Protein 4CS4 (pdb70)

Radius of gyration: 20.96 Å; Cα contacts (8 Å, |Δi|>4): 450; chains: 1; bounding box: 46×42×60 Å

Structure (mmCIF, N/CA/C/O backbone):
data_4CS4
#
_entry.id   4CS4
#
_cell.length_a   102.075
_cell.length_b   44.533
_cell.length_c   64.359
_cell.angle_alpha   90.00
_cell.angle_beta   99.66
_cell.angle_gamma   90.00
#
_symmetry.space_group_name_H-M   'C 1 2 1'
#
loop_
_entity.id
_entity.type
_entity.pdbx_description
1 polymer 'PYRROLYSYL-TRNA SYNTHETASE'
2 non-polymer 'PHOSPHOAMINOPHOSPHONIC ACID-ADENYLATE ESTER'
3 non-polymer 1,2-ETHANEDIOL
4 non-polymer 'MAGNESIUM ION'
5 non-polymer '2-{[dihydroxy(4-aminoethylphenyl)-{4}-sulfanyl]amino}-3-hydroxypropanoic acid'
6 non-polymer 'PHOSPHATE ION'
7 water water
#
loop_
_atom_site.group_PDB
_atom_site.id
_atom_site.type_symbol
_atom_site.label_atom_id
_atom_site.label_alt_id
_atom_site.label_comp_id
_atom_site.label_asym_id
_atom_site.label_entity_id
_atom_site.label_seq_id
_atom_site.pdbx_PDB_ins_code
_atom_site.Cartn_x
_atom_site.Cartn_y
_atom_site.Cartn_z
_atom_site.occupancy
_atom_site.B_iso_or_equiv
_atom_site.auth_seq_id
_atom_site.auth_comp_id
_atom_site.auth_asym_id
_atom_site.auth_atom_id
_atom_site.pdbx_PDB_model_num
ATOM 1 N N . ALA A 1 3 ? -41.455 13.417 56.536 1.00 36.05 189 ALA A N 1
ATOM 2 C CA . ALA A 1 3 ? -41.170 14.485 55.585 1.00 32.56 189 ALA A CA 1
ATOM 3 C C . ALA A 1 3 ? -39.720 14.911 55.736 1.00 30.56 189 ALA A C 1
ATOM 4 O O . ALA A 1 3 ? -39.253 15.208 56.831 1.00 32.66 189 ALA A O 1
ATOM 10 N N . LEU A 1 4 ? -39.019 14.929 54.612 1.00 28.44 190 LEU A N 1
ATOM 11 C CA . LEU A 1 4 ? -37.613 15.269 54.573 1.00 28.10 190 LEU A CA 1
ATOM 12 C C . LEU A 1 4 ? -37.389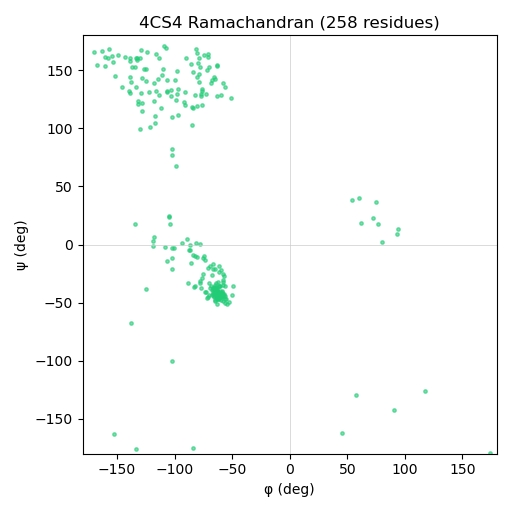 16.599 53.875 1.00 25.71 190 LEU A C 1
ATOM 13 O O . LEU A 1 4 ? -38.062 16.936 52.897 1.00 27.23 190 LEU A O 1
ATOM 29 N N . THR A 1 5 ? -36.388 17.327 54.351 1.00 24.84 191 THR A N 1
ATOM 30 C CA . THR A 1 5 ? -35.927 18.509 53.643 1.00 23.98 191 THR A CA 1
ATOM 31 C C . THR A 1 5 ? -35.203 18.068 52.378 1.00 23.89 191 THR A C 1
ATOM 32 O O . THR A 1 5 ? -34.824 16.905 52.233 1.00 24.25 191 THR A O 1
ATOM 43 N N . LYS A 1 6 ? -35.015 19.000 51.458 1.00 23.57 192 LYS A N 1
ATOM 44 C CA . LYS A 1 6 ? -34.276 18.687 50.248 1.00 22.71 192 LYS A CA 1
ATOM 45 C C . LYS A 1 6 ? -32.871 18.204 50.595 1.00 24.23 192 LYS A C 1
ATOM 46 O O . LYS A 1 6 ? -32.380 17.251 49.987 1.00 23.98 192 LYS A O 1
ATOM 65 N N . SER A 1 7 ? -32.235 18.832 51.581 1.00 24.63 193 SER A N 1
ATOM 66 C CA . SER A 1 7 ? -30.875 18.429 51.968 1.00 25.69 193 SER A CA 1
ATOM 67 C C . SER A 1 7 ? -30.827 16.974 52.477 1.00 26.29 193 SER A C 1
ATOM 68 O O . SER A 1 7 ? -29.903 16.215 52.158 1.00 26.12 193 SER A O 1
ATOM 76 N N . GLN A 1 8 ? -31.832 16.595 53.263 1.00 24.67 194 GLN A N 1
ATOM 77 C CA . GLN A 1 8 ? -31.953 15.228 53.761 1.00 24.73 194 GLN A CA 1
ATOM 78 C C . GLN A 1 8 ? -32.204 14.262 52.603 1.00 22.70 194 GLN A C 1
ATOM 79 O O . GLN A 1 8 ? -31.613 13.200 52.533 1.00 24.62 194 GLN A O 1
ATOM 93 N N . THR A 1 9 ? -33.102 14.631 51.698 1.00 23.85 195 THR A N 1
ATOM 94 C CA . THR A 1 9 ? -33.384 13.802 50.545 1.00 23.27 195 THR A CA 1
ATOM 95 C C . THR A 1 9 ? -32.129 13.599 49.694 1.00 23.56 195 THR A C 1
ATOM 96 O O . THR A 1 9 ? -31.828 12.479 49.262 1.00 25.10 195 THR A O 1
ATOM 107 N N . ASP A 1 10 ? -31.404 14.686 49.469 1.00 23.93 196 ASP A N 1
ATOM 108 C CA . ASP A 1 10 ? -30.133 14.633 48.729 1.00 24.26 196 ASP A CA 1
ATOM 109 C C . ASP A 1 10 ? -29.160 13.673 49.403 1.00 22.02 196 ASP A C 1
ATOM 110 O O . ASP A 1 10 ? -28.470 12.895 48.735 1.00 23.14 196 ASP A O 1
ATOM 119 N N . ARG A 1 11 ? -29.082 13.722 50.727 1.00 22.46 197 ARG A N 1
ATOM 120 C CA . ARG A 1 11 ? -28.133 12.882 51.434 1.00 22.83 197 ARG A CA 1
ATOM 121 C C . ARG A 1 11 ? -28.471 11.405 51.274 1.00 22.03 197 ARG A C 1
ATOM 122 O O . ARG A 1 11 ? -27.606 10.564 51.063 1.00 23.76 197 ARG A O 1
ATOM 143 N N . LEU A 1 12 ? -29.746 11.074 51.361 1.00 22.61 198 LEU A N 1
ATOM 144 C CA . LEU A 1 12 ? -30.122 9.688 51.182 1.00 23.46 198 LEU A CA 1
ATOM 145 C C . LEU A 1 12 ? -29.907 9.267 49.731 1.00 24.78 198 LEU A C 1
ATOM 146 O O . LEU A 1 12 ? -29.493 8.131 49.462 1.00 24.01 198 LEU A O 1
ATOM 162 N N . GLU A 1 13 ? -30.190 10.170 48.798 1.00 23.74 199 GLU A N 1
ATOM 163 C CA . GLU A 1 13 ? -30.022 9.843 47.378 1.00 25.85 199 GLU A CA 1
ATOM 164 C C . GLU A 1 13 ? -28.603 9.454 47.075 1.00 25.45 199 GLU A C 1
ATOM 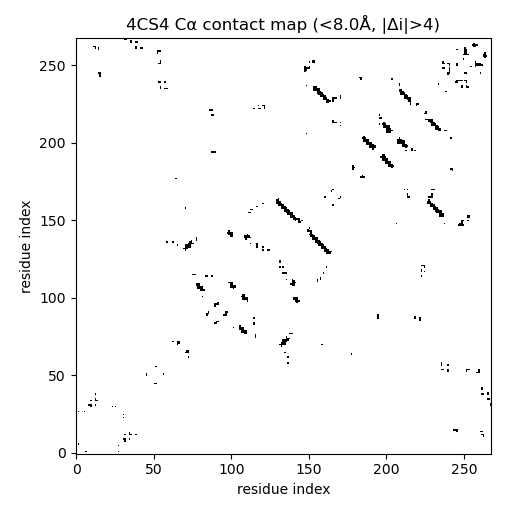165 O O . GLU A 1 13 ? -28.371 8.473 46.366 1.00 26.03 199 GLU A O 1
ATOM 177 N N . VAL A 1 14 ? -27.653 10.209 47.577 1.00 23.42 200 VAL A N 1
ATOM 178 C CA . VAL A 1 14 ? -26.269 9.909 47.287 1.00 23.66 200 VAL A CA 1
ATOM 179 C C . VAL A 1 14 ? -25.800 8.587 47.920 1.00 22.72 200 VAL A C 1
ATOM 180 O O . VAL A 1 14 ? -24.906 7.991 47.416 1.00 23.69 200 VAL A O 1
ATOM 193 N N . LEU A 1 15 ? -26.418 8.156 49.005 1.00 22.69 201 LEU A N 1
ATOM 194 C CA . LEU A 1 15 ? -26.085 6.909 49.668 1.00 22.39 201 LEU A CA 1
ATOM 195 C C . LEU A 1 15 ? -26.803 5.720 49.073 1.00 24.48 201 LEU A C 1
ATOM 196 O O . LEU A 1 15 ? -26.426 4.584 49.330 1.00 28.43 201 LEU A O 1
ATOM 212 N N . LEU A 1 16 ? -27.843 5.969 48.290 1.00 26.35 202 LEU A N 1
ATOM 213 C CA . LEU A 1 16 ? -28.579 4.882 47.694 1.00 27.54 202 LEU A CA 1
ATOM 214 C C . LEU A 1 16 ? -27.764 4.405 46.521 1.00 32.04 202 LEU A C 1
ATOM 215 O O . LEU A 1 16 ? -26.969 5.167 45.955 1.00 34.02 202 LEU A O 1
ATOM 231 N N . ASN A 1 17 ? -27.922 3.145 46.187 1.00 31.82 203 ASN A N 1
ATOM 232 C CA . ASN A 1 17 ? -27.274 2.530 45.034 1.00 35.63 203 ASN A CA 1
ATOM 233 C C . ASN A 1 17 ? -28.262 1.741 44.227 1.00 34.03 203 ASN A C 1
ATOM 234 O O . ASN A 1 17 ? -29.269 1.380 44.725 1.00 33.32 203 ASN A O 1
ATOM 245 N N . PRO A 1 18 ? -27.965 1.477 42.956 1.00 35.85 204 PRO A N 1
ATOM 246 C CA . PRO A 1 18 ? -28.936 0.762 42.122 1.00 38.92 204 PRO A CA 1
ATOM 247 C C . PRO A 1 18 ? -29.297 -0.597 42.722 1.00 47.00 204 PRO A C 1
ATOM 248 O O . PRO A 1 18 ? -30.394 -1.101 42.475 1.00 49.82 204 PRO A O 1
ATOM 259 N N . LYS A 1 19 ? -28.400 -1.160 43.527 1.00 50.11 205 LYS A N 1
ATOM 260 C CA . LYS A 1 19 ? -28.658 -2.447 44.163 1.00 53.36 205 LYS A CA 1
ATOM 261 C C . LYS A 1 19 ? -29.666 -2.318 45.303 1.00 53.66 205 LYS A C 1
ATOM 262 O O . LYS A 1 19 ? -30.177 -3.322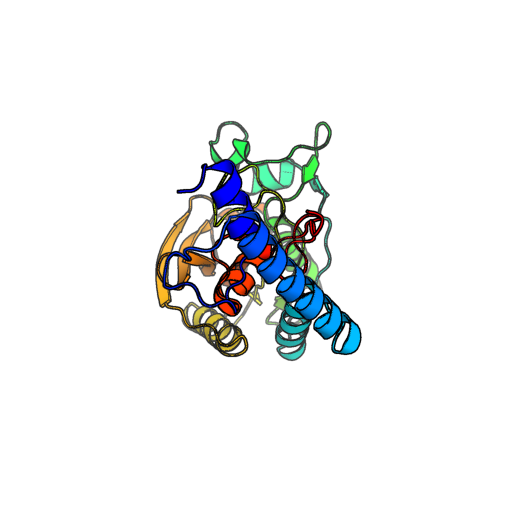 45.791 1.00 55.88 205 LYS A O 1
ATOM 281 N N . ASP A 1 20 ? -29.951 -1.091 45.733 1.00 51.56 206 ASP A N 1
ATOM 282 C CA . ASP A 1 20 ? -30.927 -0.892 46.800 1.00 49.88 206 ASP A CA 1
ATOM 283 C C . ASP A 1 20 ? -32.351 -0.965 46.306 1.00 55.75 206 ASP A C 1
ATOM 284 O O . ASP A 1 20 ? -32.658 -0.687 45.146 1.00 55.88 206 ASP A O 1
ATOM 293 N N . GLU A 1 21 ? -33.218 -1.290 47.249 1.00 61.74 207 GL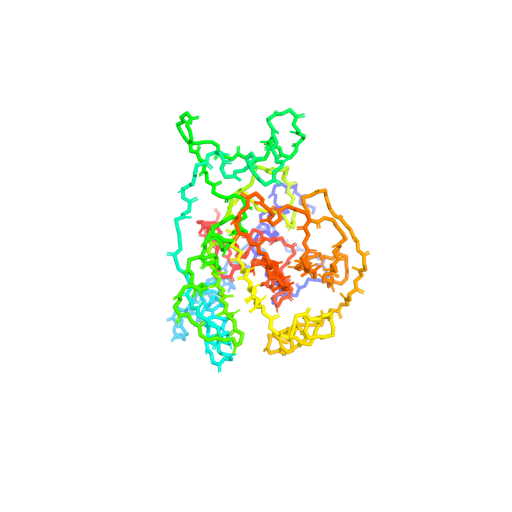U A N 1
ATOM 294 C CA . GLU A 1 21 ? -34.636 -1.375 47.015 1.00 68.35 207 GLU A CA 1
ATOM 295 C C . GLU A 1 21 ? -35.183 0.038 47.162 1.00 70.44 207 GLU A C 1
ATOM 296 O O . GLU A 1 21 ? -35.060 0.650 48.224 1.00 71.31 207 GLU A O 1
ATOM 308 N N . ILE A 1 22 ? -35.747 0.570 46.083 1.00 70.68 208 ILE A N 1
ATOM 309 C CA . ILE A 1 22 ? -36.368 1.891 46.115 1.00 70.63 208 ILE A CA 1
ATOM 310 C C . ILE A 1 22 ? -37.827 1.747 45.704 1.00 70.87 208 ILE A C 1
ATOM 311 O O . ILE A 1 22 ? -38.150 1.632 44.522 1.00 70.01 208 ILE A O 1
ATOM 327 N N . SER A 1 23 ? -38.702 1.752 46.702 1.00 71.45 209 SER A N 1
ATOM 328 C CA . SER A 1 23 ? -40.109 1.454 46.494 1.00 72.16 209 SER A CA 1
ATOM 329 C C . SER A 1 23 ? -40.993 2.408 47.290 1.00 71.17 209 SER A C 1
ATOM 330 O O . SER A 1 23 ? -41.687 3.235 46.707 1.00 71.71 209 SER A O 1
ATOM 338 N N . LEU A 1 24 ? -40.943 2.289 48.617 1.00 69.10 210 LEU A N 1
ATOM 339 C CA . LEU A 1 24 ? -41.792 3.065 49.528 1.00 65.46 210 LEU A CA 1
ATOM 340 C C . LEU A 1 24 ? -41.043 4.154 50.297 1.00 63.64 210 LEU A C 1
ATOM 341 O O . LEU A 1 24 ? -39.818 4.155 50.358 1.00 62.43 210 LEU A O 1
ATOM 357 N N . ASN A 1 25 ? -41.787 5.021 50.966 1.00 63.38 211 ASN A N 1
ATOM 358 C CA . ASN A 1 25 ? -41.209 5.970 51.895 1.00 64.43 211 ASN A CA 1
ATOM 359 C C . ASN A 1 25 ? -41.220 5.305 53.226 1.00 64.39 211 ASN A C 1
ATOM 360 O O . ASN A 1 25 ? -42.198 4.763 53.630 1.00 64.00 211 ASN A O 1
ATOM 371 N N . SER A 1 26 ? -40.109 5.331 53.907 1.00 63.86 212 SER A N 1
ATOM 372 C CA . SER A 1 26 ? -40.042 4.726 55.228 1.00 64.23 212 SER A CA 1
ATOM 373 C C . SER A 1 26 ? -40.537 5.697 56.286 1.00 63.56 212 SER A C 1
ATOM 374 O O . SER A 1 26 ? -40.389 6.914 56.150 1.00 63.31 212 SER A O 1
ATOM 382 N N . GLY A 1 27 ? -41.126 5.141 57.339 1.00 62.27 213 GLY A N 1
ATOM 383 C CA . GLY A 1 27 ? -41.574 5.919 58.476 1.00 60.06 213 GLY A CA 1
ATOM 384 C C . GLY A 1 27 ? -40.453 6.113 59.475 1.00 57.82 213 GLY A C 1
ATOM 385 O O . GLY A 1 27 ? -40.640 6.763 60.504 1.00 58.44 213 GLY A O 1
ATOM 389 N N . LYS A 1 28 ? -39.281 5.554 59.183 1.00 54.20 214 LYS A N 1
ATOM 390 C CA . LYS A 1 28 ? -38.153 5.715 60.084 1.00 52.04 214 LYS A CA 1
ATOM 391 C C . LYS A 1 28 ? -37.634 7.138 60.008 1.00 47.54 214 LYS A C 1
ATOM 392 O O . LYS A 1 28 ? -37.735 7.781 58.961 1.00 47.19 214 LYS A O 1
ATOM 411 N N . PRO A 1 29 ? -37.069 7.636 61.116 1.00 45.84 215 PRO A N 1
ATOM 412 C CA . PRO A 1 29 ? -36.440 8.957 61.108 1.00 44.24 215 PRO A CA 1
ATOM 413 C C . PRO A 1 29 ? -35.250 8.981 60.163 1.00 40.61 215 PRO A C 1
ATOM 414 O O . PRO A 1 29 ? -34.644 7.943 59.874 1.00 41.38 215 PRO A O 1
ATOM 425 N N . PHE A 1 30 ? -34.942 10.171 59.680 1.00 37.04 216 PHE A N 1
ATOM 426 C CA . PHE A 1 30 ? -33.852 10.358 58.746 1.00 33.46 216 PHE A CA 1
ATOM 427 C C . PHE A 1 30 ? -32.568 9.690 59.239 1.00 31.28 216 PHE A C 1
ATOM 428 O O . PHE A 1 30 ? -31.865 9.020 58.471 1.00 28.87 216 PHE A O 1
ATOM 445 N N . ARG A 1 31 ? -32.269 9.847 60.525 1.00 34.30 217 ARG A N 1
ATOM 446 C CA . ARG A 1 31 ? -31.005 9.324 61.043 1.00 36.94 217 ARG A CA 1
ATOM 447 C C . ARG A 1 31 ? -30.898 7.823 60.897 1.00 34.44 217 ARG A C 1
ATOM 448 O O . ARG A 1 31 ? -29.818 7.290 60.676 1.00 34.11 217 ARG A O 1
ATOM 469 N N . GLU A 1 32 ? -32.018 7.141 61.063 1.00 35.10 218 GLU A N 1
ATOM 470 C CA . GLU A 1 32 ? -32.047 5.697 61.002 1.00 35.19 218 GLU A CA 1
ATOM 471 C C . GLU A 1 32 ? -31.873 5.221 59.563 1.00 31.91 218 GLU A C 1
ATOM 472 O O . GLU A 1 32 ? -31.176 4.236 59.293 1.00 32.57 218 GLU A O 1
ATOM 484 N N . LEU A 1 33 ? -32.522 5.921 58.643 1.00 30.04 219 LEU A N 1
ATOM 485 C CA . LEU A 1 33 ? -32.357 5.651 57.220 1.00 27.37 219 LEU A CA 1
ATOM 486 C C . LEU A 1 33 ? -30.924 5.867 56.809 1.00 26.27 219 LEU A C 1
ATOM 487 O O . LEU A 1 33 ? -30.345 5.043 56.087 1.00 25.88 219 LEU A O 1
ATOM 503 N N . GLU A 1 34 ? -30.361 6.990 57.231 1.00 25.24 220 GLU A N 1
ATOM 504 C CA . GLU A 1 34 ? -28.964 7.273 56.895 1.00 25.19 220 GLU A CA 1
ATOM 505 C C . GLU A 1 34 ? -28.035 6.177 57.432 1.00 24.86 220 GLU A C 1
ATOM 506 O O . GLU A 1 34 ? -27.151 5.680 56.719 1.00 23.09 220 GLU A O 1
ATOM 518 N N . SER A 1 35 ? -28.249 5.764 58.672 1.00 26.43 221 SER A N 1
ATOM 519 C CA . SER A 1 35 ? -27.384 4.768 59.268 1.00 24.97 221 SER A CA 1
ATOM 520 C C . SER A 1 35 ? -27.467 3.435 58.523 1.00 24.23 221 SER A C 1
ATOM 521 O O . SER A 1 35 ? -26.443 2.791 58.279 1.00 23.48 221 SER A O 1
ATOM 529 N N . GLU A 1 36 ? -28.681 3.015 58.160 1.00 24.30 222 GLU A N 1
ATOM 530 C CA . GLU A 1 36 ? -28.860 1.786 57.407 1.00 25.79 222 GLU A CA 1
ATOM 531 C C . GLU A 1 36 ? -28.080 1.830 56.071 1.00 24.27 222 GLU A C 1
ATOM 532 O O . GLU A 1 36 ? -27.364 0.891 55.742 1.00 24.46 222 GLU A O 1
ATOM 544 N N . LEU A 1 37 ? -28.227 2.917 55.315 1.00 23.57 223 LEU A N 1
ATOM 545 C CA . LEU A 1 37 ? -27.573 3.026 54.005 1.00 23.09 223 LEU A CA 1
ATOM 546 C C . LEU A 1 37 ? -26.055 3.116 54.188 1.00 21.55 223 LEU A C 1
ATOM 547 O O . LEU A 1 37 ? -25.278 2.553 53.404 1.00 21.97 223 LEU A O 1
ATOM 563 N N . LEU A 1 38 ? -25.605 3.838 55.208 1.00 21.00 224 LEU A N 1
ATOM 564 C CA . LEU A 1 38 ? -24.163 3.868 55.506 1.00 20.58 224 LEU A CA 1
ATOM 565 C C . LEU A 1 38 ? -23.627 2.463 55.711 1.00 20.07 224 LEU A C 1
ATOM 566 O O . LEU A 1 38 ? -22.566 2.140 55.197 1.00 21.70 224 LEU A O 1
ATOM 582 N N . SER A 1 39 ? -24.315 1.634 56.499 1.00 20.95 225 SER A N 1
ATOM 583 C CA . SER A 1 39 ? -23.834 0.271 56.737 1.00 22.85 225 SER A CA 1
ATOM 584 C C . SER A 1 39 ? -23.784 -0.522 55.439 1.00 22.88 225 SER A C 1
ATOM 585 O O . SER A 1 39 ? -22.845 -1.287 55.208 1.00 24.01 225 SER A O 1
ATOM 593 N N . ARG A 1 40 ? -24.795 -0.350 54.597 1.00 23.67 226 ARG A N 1
ATOM 594 C CA . ARG A 1 40 ? -24.820 -1.035 53.310 1.00 24.04 226 ARG A CA 1
ATOM 595 C C . ARG A 1 40 ? -23.657 -0.634 52.425 1.00 22.90 226 ARG A C 1
ATOM 596 O O . ARG A 1 40 ? -23.008 -1.482 51.849 1.00 22.83 226 ARG A O 1
ATOM 617 N N . ARG A 1 41 ? -23.397 0.662 52.327 1.00 23.63 227 ARG A N 1
ATOM 618 C CA . ARG A 1 41 ? -22.319 1.143 51.478 1.00 20.63 227 ARG A CA 1
ATOM 619 C C . ARG A 1 41 ? -20.932 0.751 52.012 1.00 20.31 227 ARG A C 1
ATOM 620 O O . ARG A 1 41 ? -20.009 0.431 51.235 1.00 21.52 227 ARG A O 1
ATOM 641 N N . LYS A 1 42 ? -20.767 0.742 53.323 1.00 20.59 228 LYS A N 1
ATOM 642 C CA . LYS A 1 42 ? -19.530 0.215 53.902 1.00 21.06 228 LYS A CA 1
ATOM 643 C C . LYS A 1 42 ? -19.331 -1.250 53.529 1.00 20.93 228 LYS A C 1
ATOM 644 O O . LYS A 1 42 ? -18.236 -1.661 53.142 1.00 22.33 228 LYS A O 1
ATOM 663 N N . LYS A 1 43 ? -20.391 -2.034 53.630 1.00 22.01 229 LYS A N 1
ATOM 664 C CA . LYS A 1 43 ? -20.327 -3.441 53.253 1.00 23.43 229 LYS A CA 1
ATOM 665 C C . LYS A 1 43 ? -19.969 -3.603 51.779 1.00 23.24 229 LYS A C 1
ATOM 666 O O . LYS A 1 43 ? -19.179 -4.468 51.434 1.00 22.94 229 LYS A O 1
ATOM 685 N N . ASP A 1 44 ? -20.529 -2.758 50.924 1.00 23.05 230 ASP A N 1
ATOM 686 C CA . ASP A 1 44 ? -20.228 -2.831 49.502 1.00 22.70 230 ASP A CA 1
ATOM 687 C C . ASP A 1 44 ? -18.735 -2.599 49.272 1.00 22.01 230 ASP A C 1
ATOM 688 O O . ASP A 1 44 ? -18.101 -3.307 48.493 1.00 22.49 230 ASP A O 1
ATOM 697 N N . LEU A 1 45 ? -18.178 -1.587 49.928 1.00 22.03 231 LEU A N 1
ATOM 698 C CA . LEU A 1 45 ? -16.756 -1.301 49.791 1.00 21.22 231 LEU A CA 1
ATOM 699 C C . LEU A 1 45 ? -15.909 -2.429 50.368 1.00 20.19 231 LEU A C 1
ATOM 700 O O . LEU A 1 45 ? -14.895 -2.819 49.767 1.00 21.33 231 LEU A O 1
ATOM 716 N N . GLN A 1 46 ? -16.349 -3.006 51.481 1.00 21.29 232 GLN A N 1
ATOM 717 C CA . GLN A 1 46 ? -15.625 -4.126 52.075 1.00 21.93 232 GLN A CA 1
ATOM 718 C C . GLN A 1 46 ? -15.611 -5.324 51.129 1.00 22.33 232 GLN A C 1
ATOM 719 O O . GLN A 1 46 ? -14.611 -6.015 51.005 1.00 21.82 232 GLN A O 1
ATOM 733 N N . GLN A 1 47 ? -16.718 -5.552 50.444 1.00 21.22 233 GLN A N 1
ATOM 734 C CA . GLN A 1 47 ? -16.804 -6.656 49.488 1.00 21.71 233 GLN A CA 1
ATOM 735 C C . GLN A 1 47 ? -15.847 -6.436 48.317 1.00 21.94 233 GLN A C 1
ATOM 736 O O . GLN A 1 47 ? -15.104 -7.353 47.939 1.00 23.05 233 GLN A O 1
ATOM 750 N N . ILE A 1 48 ? -15.868 -5.236 47.735 1.00 19.91 234 ILE A N 1
ATOM 751 C CA . ILE A 1 48 ? -14.922 -4.904 46.651 1.00 20.38 234 ILE A CA 1
ATOM 752 C C . ILE A 1 48 ? -13.484 -5.108 47.132 1.00 20.46 234 ILE A C 1
ATOM 753 O O . ILE A 1 48 ? -12.649 -5.712 46.443 1.00 21.01 234 ILE A O 1
ATOM 769 N N . TYR A 1 49 ? -13.187 -4.650 48.339 1.00 20.57 235 TYR A N 1
ATOM 770 C CA . TYR A 1 49 ? -11.824 -4.737 48.871 1.00 19.74 235 TYR A CA 1
ATOM 771 C C . TYR A 1 49 ? -11.384 -6.183 49.090 1.00 20.59 235 TYR A C 1
ATOM 772 O O . TYR A 1 49 ? -10.218 -6.518 48.879 1.00 22.60 235 TYR A O 1
ATOM 790 N N . ALA A 1 50 ? -12.319 -7.033 49.521 1.00 21.43 236 ALA A N 1
ATOM 791 C CA . ALA A 1 50 ? -12.035 -8.430 49.781 1.00 23.31 236 ALA A CA 1
ATOM 792 C C . ALA A 1 50 ? -11.919 -9.252 48.513 1.00 24.58 236 ALA A C 1
ATOM 793 O O . ALA A 1 50 ? -11.217 -10.258 48.482 1.00 26.46 236 ALA A O 1
ATOM 800 N N . GLU A 1 51 ? -12.627 -8.830 47.477 1.00 25.69 237 GLU A N 1
ATOM 801 C CA . GLU A 1 51 ? -12.728 -9.604 46.249 1.00 29.73 237 GLU A CA 1
ATOM 802 C C . GLU A 1 51 ? -11.818 -9.024 45.158 1.00 32.49 237 GLU A C 1
ATOM 803 O O . GLU A 1 51 ? -10.596 -9.220 45.188 1.00 36.45 237 GLU A O 1
ATOM 815 N N . GLU A 1 52 ? -12.383 -8.260 44.234 1.00 29.48 238 GLU A N 1
ATOM 816 C CA . GLU A 1 52 ? -11.653 -7.909 43.018 1.00 26.67 238 GLU A CA 1
ATOM 817 C C . GLU A 1 52 ? -10.696 -6.731 43.154 1.00 24.33 238 GLU A C 1
ATOM 818 O O . GLU A 1 52 ? -9.671 -6.672 42.464 1.00 23.21 238 GLU A O 1
ATOM 830 N N . ARG A 1 53 ? -11.088 -5.753 43.960 1.00 20.61 239 ARG A N 1
ATOM 831 C CA . ARG A 1 53 ? -10.305 -4.530 44.189 1.00 20.16 239 ARG A CA 1
ATOM 832 C C . ARG A 1 53 ? -10.084 -3.677 42.948 1.00 18.58 239 ARG A C 1
ATOM 833 O O . ARG A 1 53 ? -9.231 -2.805 42.947 1.00 18.51 239 ARG A O 1
ATOM 854 N N . GLU A 1 54 ? -10.895 -3.892 41.918 1.00 17.76 240 GLU A N 1
ATOM 855 C CA . GLU A 1 54 ? -10.756 -3.125 40.691 1.00 17.87 240 GLU A CA 1
ATOM 856 C C . GLU A 1 54 ? -11.757 -1.994 40.603 1.00 18.45 240 GLU A C 1
ATOM 857 O O . GLU A 1 54 ? -12.928 -2.134 41.007 1.00 19.25 240 GLU A O 1
ATOM 869 N N . ASN A 1 55 ? -11.301 -0.886 40.082 1.00 17.22 241 ASN A N 1
ATOM 870 C CA . ASN A 1 55 ? -12.150 0.235 39.771 1.00 16.49 241 ASN A CA 1
ATOM 871 C C . ASN A 1 55 ? -12.929 -0.028 38.518 1.00 17.09 241 ASN A C 1
ATOM 872 O O . ASN A 1 55 ? -12.365 -0.457 37.566 1.00 17.00 241 ASN A O 1
ATOM 883 N N . TYR A 1 56 ? -14.230 0.219 38.539 1.00 17.67 242 TYR A N 1
ATOM 884 C CA . TYR A 1 56 ? -15.049 -0.191 37.413 1.00 19.69 242 TYR A CA 1
ATOM 885 C C . TYR A 1 56 ? -14.683 0.525 36.145 1.00 18.26 242 TYR A C 1
ATOM 886 O O . TYR A 1 56 ? -14.769 -0.075 35.065 1.00 18.87 242 TYR A O 1
ATOM 904 N N . LEU A 1 57 ? -14.251 1.777 36.250 1.00 19.01 243 LEU A N 1
ATOM 905 C CA . LEU A 1 57 ? -13.844 2.511 35.050 1.00 18.86 243 LEU A CA 1
ATOM 906 C C . LEU A 1 57 ? -12.513 1.963 34.489 1.00 18.16 243 LEU A C 1
ATOM 907 O O . LEU A 1 57 ? -12.370 1.736 33.276 1.00 18.67 243 LEU A O 1
ATOM 923 N N . GLY A 1 58 ? -11.548 1.733 35.358 1.00 17.37 244 GLY A N 1
ATOM 924 C CA . GLY A 1 58 ? -10.316 1.061 34.958 1.00 16.65 244 GLY A CA 1
ATOM 925 C C . GLY A 1 58 ? -10.557 -0.306 34.353 1.00 16.94 244 GLY A C 1
ATOM 926 O O . GLY A 1 58 ? -9.969 -0.654 33.328 1.00 17.23 244 GLY A O 1
ATOM 930 N N . LYS A 1 59 ? -11.433 -1.096 34.967 1.00 17.46 245 LYS A N 1
ATOM 931 C CA . LYS A 1 59 ? -11.712 -2.441 34.509 1.00 16.68 245 LYS A CA 1
ATOM 932 C C . LYS A 1 59 ? -12.333 -2.406 33.120 1.00 16.57 245 LYS A C 1
ATOM 933 O O . LYS A 1 59 ? -11.917 -3.152 32.236 1.00 17.44 245 LYS A O 1
ATOM 952 N N . LEU A 1 60 ? -13.300 -1.512 32.911 1.00 17.99 246 LEU A N 1
ATOM 953 C CA . LEU A 1 60 ? -13.926 -1.374 31.604 1.00 17.33 246 LEU A CA 1
ATOM 954 C C . LEU A 1 60 ? -12.892 -0.978 30.560 1.00 17.31 246 LEU A C 1
ATOM 955 O O . LEU A 1 60 ? -12.883 -1.493 29.449 1.00 18.05 246 LEU A O 1
ATOM 971 N N . GLU A 1 61 ? -12.024 -0.047 30.917 1.00 18.03 247 GLU A N 1
ATOM 972 C CA . GLU A 1 61 ? -10.968 0.358 29.992 1.00 18.19 247 GLU A CA 1
ATOM 973 C C . GLU A 1 61 ? -10.111 -0.843 29.603 1.00 16.41 247 GLU A C 1
ATOM 974 O O . GLU A 1 61 ? -9.769 -1.012 28.438 1.00 18.22 247 GLU A O 1
ATOM 986 N N . ARG A 1 62 ? -9.777 -1.693 30.561 1.00 16.78 248 ARG A N 1
ATOM 987 C CA . ARG A 1 62 ? -8.974 -2.885 30.257 1.00 17.31 248 ARG A CA 1
ATOM 988 C C . ARG A 1 62 ? -9.725 -3.895 29.378 1.00 17.83 248 ARG A C 1
ATOM 989 O O . ARG A 1 62 ? -9.155 -4.463 28.437 1.00 18.83 248 ARG A O 1
ATOM 1010 N N . GLU A 1 63 ? -11.012 -4.065 29.636 1.00 16.90 249 GLU A N 1
ATOM 1011 C CA . GLU A 1 63 ? -11.803 -4.993 28.872 1.00 17.14 249 GLU A CA 1
ATOM 1012 C C . GLU A 1 63 ? -11.926 -4.508 27.434 1.00 16.97 249 GLU A C 1
ATOM 1013 O O . GLU A 1 63 ? -11.846 -5.303 26.480 1.00 17.68 249 GL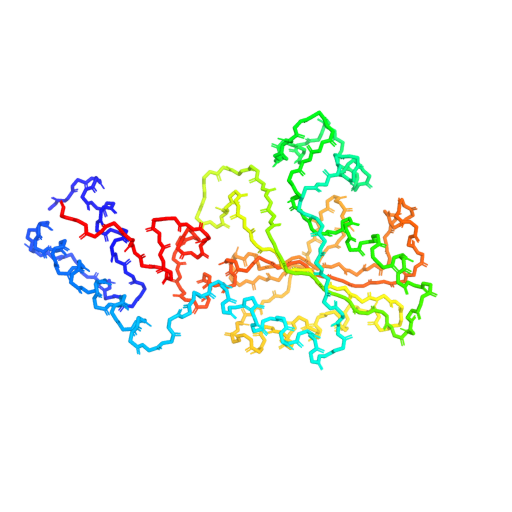U A O 1
ATOM 1025 N N . ILE A 1 64 ? -12.151 -3.213 27.275 1.00 17.20 250 ILE A N 1
ATOM 1026 C CA . ILE A 1 64 ? -12.253 -2.622 25.932 1.00 17.09 250 ILE A CA 1
ATOM 1027 C C . ILE A 1 64 ? -10.919 -2.717 25.189 1.00 17.67 250 ILE A C 1
ATOM 1028 O O . ILE A 1 64 ? -10.870 -3.049 24.005 1.00 16.83 250 ILE A O 1
ATOM 1044 N N . THR A 1 65 ? -9.830 -2.447 25.888 1.00 17.56 251 THR A N 1
ATOM 1045 C CA . THR A 1 65 ? -8.500 -2.574 25.310 1.00 15.75 251 THR A CA 1
ATOM 1046 C C . THR A 1 65 ? -8.284 -3.979 24.766 1.00 17.23 251 THR A C 1
ATOM 1047 O O . THR A 1 65 ? -7.837 -4.147 23.639 1.00 17.66 251 THR A O 1
ATOM 1058 N N . ARG A 1 66 ? -8.576 -4.981 25.577 1.00 17.83 252 ARG A N 1
ATOM 1059 C CA . ARG A 1 66 ? -8.370 -6.354 25.174 1.00 18.93 252 ARG A CA 1
ATOM 1060 C C . ARG A 1 66 ? -9.221 -6.683 23.955 1.00 19.06 252 ARG A C 1
ATOM 1061 O O . ARG A 1 66 ? -8.745 -7.339 23.028 1.00 19.86 252 ARG A O 1
ATOM 1082 N N . PHE A 1 67 ? -10.471 -6.223 23.948 1.00 19.87 253 PHE A N 1
ATOM 1083 C CA . PHE A 1 67 ? -11.362 -6.458 22.816 1.00 19.84 253 PHE A CA 1
ATOM 1084 C C . PHE A 1 67 ? -10.738 -5.977 21.504 1.00 19.11 253 PHE A C 1
ATOM 1085 O O . PHE A 1 67 ? -10.679 -6.719 20.511 1.00 19.13 253 PHE A O 1
ATOM 1102 N N . PHE A 1 68 ? -10.272 -4.740 21.493 1.00 18.09 254 PHE A N 1
ATOM 1103 C CA . PHE A 1 68 ? -9.744 -4.154 20.250 1.00 17.77 254 PHE A CA 1
ATOM 1104 C C . PHE A 1 68 ? -8.377 -4.699 19.853 1.00 18.39 254 PHE A C 1
ATOM 1105 O O . PHE A 1 68 ? -8.158 -5.018 18.676 1.00 19.62 254 PHE A O 1
ATOM 1122 N N . VAL A 1 69 ? -7.491 -4.882 20.817 1.00 18.12 255 VAL A N 1
ATOM 1123 C CA . VAL A 1 69 ? -6.189 -5.506 20.537 1.00 20.12 255 VAL A CA 1
ATOM 1124 C C . VAL A 1 69 ? -6.363 -6.901 19.981 1.00 20.68 255 VAL A C 1
ATOM 1125 O O . VAL A 1 69 ? -5.689 -7.277 19.028 1.00 21.60 255 VAL A O 1
ATOM 1138 N N . ASP A 1 70 ? -7.271 -7.686 20.552 1.00 20.31 256 ASP A N 1
ATOM 1139 C CA . ASP A 1 70 ? -7.451 -9.048 20.065 1.00 20.31 256 ASP A CA 1
ATOM 1140 C C . ASP A 1 70 ? -8.013 -9.109 18.638 1.00 23.63 256 ASP A C 1
ATOM 1141 O O . ASP A 1 70 ? -7.850 -10.120 17.960 1.00 25.51 256 ASP A O 1
ATOM 1150 N N . ARG A 1 71 ? -8.649 -8.048 18.202 1.00 21.67 257 ARG A N 1
ATOM 1151 C CA . ARG A 1 71 ? -9.272 -7.983 16.932 1.00 23.53 257 ARG A CA 1
ATOM 1152 C C . ARG A 1 71 ? -8.472 -7.151 15.911 1.00 23.31 257 ARG A C 1
ATOM 1153 O O . ARG A 1 71 ? -8.965 -6.750 14.931 1.00 23.39 257 ARG A O 1
ATOM 1174 N N . GLY A 1 72 ? -7.209 -6.930 16.215 1.00 20.64 258 GLY A N 1
ATOM 1175 C CA . GLY A 1 72 ? -6.272 -6.412 15.236 1.00 20.66 258 GLY A CA 1
ATOM 1176 C C . GLY A 1 72 ? -6.088 -4.912 15.225 1.00 19.62 258 GLY A C 1
ATOM 1177 O O . GLY A 1 72 ? -5.515 -4.388 14.267 1.00 21.09 258 GLY A O 1
ATOM 1181 N N . PHE A 1 73 ? -6.568 -4.226 16.265 1.00 17.95 259 PHE A N 1
ATOM 1182 C CA . PHE A 1 73 ? -6.410 -2.782 16.353 1.00 18.91 259 PHE A CA 1
ATOM 1183 C C . PHE A 1 73 ? -5.214 -2.449 17.225 1.00 18.34 259 PHE A C 1
ATOM 1184 O O . PHE A 1 73 ? -5.035 -3.002 18.319 1.00 18.85 259 PHE A O 1
ATOM 1201 N N . LEU A 1 74 ? -4.392 -1.532 16.734 1.00 17.26 260 LEU A N 1
ATOM 1202 C CA . LEU A 1 74 ? -3.248 -1.048 17.483 1.00 16.63 260 LEU A CA 1
ATOM 1203 C C . LEU A 1 74 ? -3.637 -0.065 18.573 1.00 15.66 260 LEU A C 1
ATOM 1204 O O . LEU A 1 74 ? -4.320 0.927 18.321 1.00 16.37 260 LEU A O 1
ATOM 1220 N N . GLU A 1 75 ? -3.147 -0.337 19.776 1.00 16.45 261 GLU A N 1
ATOM 1221 C CA . GLU A 1 75 ? -3.362 0.546 20.919 1.00 15.69 261 GLU A CA 1
ATOM 1222 C C . GLU A 1 75 ? -2.505 1.798 20.916 1.00 14.92 261 GLU A C 1
ATOM 1223 O O . GLU A 1 75 ? -1.287 1.714 20.952 1.00 17.00 261 GLU A O 1
ATOM 1235 N N . ILE A 1 76 ? -3.152 2.952 20.903 1.00 15.81 262 ILE A N 1
ATOM 1236 C CA . ILE A 1 76 ? -2.479 4.239 20.880 1.00 15.75 262 ILE A CA 1
ATOM 1237 C C . ILE A 1 76 ? -2.584 4.919 22.269 1.00 15.44 262 ILE A C 1
ATOM 1238 O O . ILE A 1 76 ? -3.639 4.878 22.912 1.00 15.92 262 ILE A O 1
ATOM 1254 N N . LYS A 1 77 ? -1.510 5.585 22.693 1.00 15.67 263 LYS A N 1
ATOM 1255 C CA . LYS A 1 77 ? -1.535 6.482 23.835 1.00 16.40 263 LYS A CA 1
ATOM 1256 C C . LYS A 1 77 ? -0.911 7.803 23.456 1.00 16.23 263 LYS A C 1
ATOM 1257 O O . LYS A 1 77 ? 0.319 7.945 23.410 1.00 18.25 263 LYS A O 1
ATOM 1276 N N . SER A 1 78 ? -1.774 8.752 23.151 1.00 16.28 264 SER A N 1
ATOM 1277 C CA . SER A 1 78 ? -1.338 10.057 22.661 1.00 15.57 264 SER A CA 1
ATOM 1278 C C . SER A 1 78 ? -1.571 11.134 23.708 1.00 16.06 264 SER A C 1
ATOM 1279 O O . SER A 1 78 ? -2.171 10.863 24.745 1.00 16.64 264 SER A O 1
ATOM 1287 N N . PRO A 1 79 ? -1.055 12.344 23.467 1.00 16.37 265 PRO A N 1
ATOM 1288 C CA . PRO A 1 79 ? -1.150 13.386 24.487 1.00 16.14 265 PRO A CA 1
ATOM 1289 C C . PRO A 1 79 ? -2.575 13.814 24.758 1.00 16.33 265 PRO A C 1
ATOM 1290 O O . PRO A 1 79 ? -3.431 13.852 23.878 1.00 17.22 265 PRO A O 1
ATOM 1301 N N . ILE A 1 80 ? -2.816 14.106 26.030 1.00 15.60 266 ILE A N 1
ATOM 1302 C CA . ILE A 1 80 ? -4.071 14.705 26.455 1.00 16.46 266 ILE A CA 1
ATOM 1303 C C . ILE A 1 80 ? -4.056 16.225 26.263 1.00 17.49 266 ILE A C 1
ATOM 1304 O O . ILE A 1 80 ? -5.056 16.835 25.875 1.00 19.11 266 ILE A O 1
ATOM 1320 N N . LEU A 1 81 ? -2.896 16.826 26.499 1.00 17.47 267 LEU A N 1
ATOM 1321 C CA . LEU A 1 81 ? -2.667 18.230 26.218 1.00 19.99 267 LEU A CA 1
ATOM 1322 C C . LEU A 1 81 ? -2.266 18.377 24.748 1.00 20.60 267 LEU A C 1
ATOM 1323 O O . LEU A 1 81 ? -1.270 17.795 24.328 1.00 21.75 267 LEU A O 1
ATOM 1339 N N . ILE A 1 82 ? -3.065 19.110 23.975 1.00 19.89 268 ILE A N 1
ATOM 1340 C CA . ILE A 1 82 ? -2.848 19.249 22.538 1.00 21.13 268 ILE A CA 1
ATOM 1341 C C . ILE A 1 82 ? -2.949 20.707 22.106 1.00 21.46 268 ILE A C 1
ATOM 1342 O O . ILE A 1 82 ? -3.522 21.531 22.806 1.00 22.54 268 ILE A O 1
ATOM 1358 N N . PRO A 1 83 ? -2.392 21.038 20.934 1.00 22.88 269 PRO A N 1
ATOM 1359 C CA . PRO A 1 83 ? -2.513 22.418 20.465 1.00 24.04 269 PRO A CA 1
ATOM 1360 C C . PRO A 1 83 ? -3.936 22.831 20.165 1.00 24.65 269 PRO A C 1
ATOM 1361 O O . PRO A 1 83 ? -4.706 22.036 19.615 1.00 24.88 269 PRO A O 1
ATOM 1372 N N . LEU A 1 84 ? -4.263 24.075 20.482 1.00 26.15 270 LEU A N 1
ATOM 1373 C CA . LEU A 1 84 ? -5.547 24.648 20.088 1.00 26.19 270 LEU A CA 1
ATOM 1374 C C . LEU A 1 84 ? -5.692 24.581 18.577 1.00 27.60 270 LEU A C 1
ATOM 1375 O O . LEU A 1 84 ? -6.797 24.428 18.055 1.00 28.66 270 LEU A O 1
ATOM 1391 N N . GLU A 1 85 ? -4.566 24.657 17.884 1.00 27.22 271 GLU A N 1
ATOM 1392 C CA . GLU A 1 85 ? -4.562 24.606 16.425 1.00 28.36 271 GLU A CA 1
ATOM 1393 C C . GLU A 1 85 ? -5.217 23.313 15.905 1.00 26.97 271 GLU A C 1
ATOM 1394 O O . GLU A 1 85 ? -5.856 23.320 14.849 1.00 27.51 271 GLU A O 1
ATOM 1406 N N . TYR A 1 86 ? -5.090 22.210 16.644 1.00 24.75 272 TYR A N 1
ATOM 1407 C CA . TYR A 1 86 ? -5.688 20.957 16.200 1.00 23.84 272 TYR A CA 1
ATOM 1408 C C . TYR A 1 86 ? -7.190 21.141 16.169 1.00 24.43 272 TYR A C 1
ATOM 1409 O O . TYR A 1 86 ? -7.872 20.605 15.316 1.00 24.86 272 TYR A O 1
ATOM 1427 N N . ILE A 1 87 ? -7.707 21.848 17.163 1.00 25.82 273 ILE A N 1
ATOM 1428 C CA . ILE A 1 87 ? -9.127 22.092 17.250 1.00 27.40 273 ILE A CA 1
ATOM 1429 C C . ILE A 1 87 ? -9.603 22.974 16.101 1.00 26.85 273 ILE A C 1
ATOM 1430 O O . ILE A 1 87 ? -10.630 22.697 15.466 1.00 29.13 273 ILE A O 1
ATOM 1446 N N . GLU A 1 88 ? -8.842 24.025 15.816 1.00 27.13 274 GLU A N 1
ATOM 1447 C CA . GLU A 1 88 ? -9.162 24.912 14.700 1.00 29.88 274 GLU A CA 1
ATOM 1448 C C . GLU A 1 88 ? -9.190 24.138 13.396 1.00 29.13 274 GLU A C 1
ATOM 1449 O O . GLU A 1 88 ? -10.061 24.339 12.552 1.00 31.29 274 GLU A O 1
ATOM 1461 N N . ARG A 1 89 ? -8.253 23.245 13.225 1.00 26.89 275 ARG A N 1
ATOM 1462 C CA . ARG A 1 89 ? -8.160 22.482 12.016 1.00 27.67 275 ARG A CA 1
ATOM 1463 C C . ARG A 1 89 ? -9.225 21.373 11.915 1.00 26.65 275 ARG A C 1
ATOM 1464 O O . ARG A 1 89 ? -9.402 20.827 10.901 1.00 28.87 275 ARG A O 1
ATOM 1485 N N . MET A 1 90 ? -9.935 21.082 12.980 1.00 26.36 276 MET A N 1
ATOM 1486 C CA . MET A 1 90 ? -11.125 20.230 12.906 1.00 26.89 276 MET A CA 1
ATOM 1487 C C . MET A 1 90 ? -12.317 21.053 12.445 1.00 30.39 276 MET A C 1
ATOM 1488 O O . MET A 1 90 ? -13.429 20.535 12.345 1.00 31.55 276 MET A O 1
ATOM 1502 N N . GLY A 1 91 ? -12.087 22.333 12.181 1.00 31.66 277 GLY A N 1
ATOM 1503 C CA . GLY A 1 91 ? -13.145 23.221 11.748 1.00 35.15 277 GLY A CA 1
ATOM 1504 C C . GLY A 1 91 ? -13.810 23.968 12.889 1.00 37.31 277 GLY A C 1
ATOM 1505 O O . GLY A 1 91 ? -14.831 24.620 12.692 1.00 42.25 277 GLY A O 1
ATOM 1509 N N . ILE A 1 92 ? -13.236 23.876 14.084 1.00 35.43 278 ILE A N 1
ATOM 1510 C CA . ILE A 1 92 ? -13.824 24.483 15.273 1.00 36.83 278 ILE A CA 1
ATOM 1511 C C . ILE A 1 92 ? -13.074 25.774 15.603 1.00 39.80 278 ILE A C 1
ATOM 1512 O O . ILE A 1 92 ? -12.191 25.784 16.461 1.00 40.46 278 ILE A O 1
ATOM 1528 N N . ASP A 1 93 ? -13.423 26.863 14.923 1.00 42.65 279 ASP A N 1
ATOM 1529 C CA . ASP A 1 93 ? -12.762 28.141 15.165 1.00 45.49 279 ASP A CA 1
ATOM 1530 C C . ASP A 1 93 ? -13.382 28.808 16.396 1.00 43.57 279 ASP A C 1
ATOM 1531 O O . ASP A 1 93 ? -14.433 28.380 16.876 1.00 40.91 279 ASP A O 1
ATOM 1540 N N . ASN A 1 94 ? -12.743 29.849 16.889 1.00 45.42 280 ASN A N 1
ATOM 1541 C CA . ASN A 1 94 ? -13.125 30.401 18.170 1.00 47.94 280 ASN A CA 1
ATOM 1542 C C . ASN A 1 94 ? -14.362 31.277 18.168 1.00 49.26 280 ASN A C 1
ATOM 1543 O O . ASN A 1 94 ? -14.792 31.744 19.183 1.00 49.03 280 ASN A O 1
ATOM 1554 N N . ASP A 1 95 ? -14.961 31.424 17.007 1.00 50.13 281 ASP A N 1
ATOM 1555 C CA . ASP A 1 95 ? -16.230 32.133 16.873 1.00 52.08 281 ASP A CA 1
ATOM 1556 C C . ASP A 1 95 ? -17.365 31.127 16.663 1.00 51.71 281 ASP A C 1
ATOM 1557 O O . ASP A 1 95 ? -18.410 31.452 16.099 1.00 52.51 281 ASP A O 1
ATOM 1566 N N . THR A 1 96 ? -17.143 29.897 17.118 1.00 48.74 282 THR A N 1
ATOM 1567 C CA . THR A 1 96 ? -18.184 28.880 17.104 1.00 48.05 282 THR A CA 1
ATOM 1568 C C . THR A 1 96 ? -18.626 28.571 18.524 1.00 47.81 282 THR A C 1
ATOM 1569 O O . THR A 1 96 ? -17.859 28.691 19.481 1.00 47.12 282 THR A O 1
ATOM 1580 N N . GLU A 1 97 ? -19.879 28.168 18.651 1.00 47.98 283 GLU A N 1
ATOM 1581 C CA . GLU A 1 97 ? -20.426 27.799 19.940 1.00 49.07 283 GLU A CA 1
ATOM 1582 C C . GLU A 1 97 ? -19.659 26.629 20.555 1.00 44.49 283 GLU A C 1
ATOM 1583 O O . GLU A 1 97 ? -19.488 26.559 21.772 1.00 43.35 283 GLU A O 1
ATOM 1595 N N . LEU A 1 98 ? -19.209 25.707 19.711 1.00 41.38 284 LEU A N 1
ATOM 1596 C CA . LEU A 1 98 ? -18.502 24.521 20.192 1.00 36.87 284 LEU A CA 1
ATOM 1597 C C . LEU A 1 98 ? -17.205 24.883 20.902 1.00 33.09 284 LEU A C 1
ATOM 1598 O O . LEU A 1 98 ? -16.780 24.208 21.837 1.00 32.30 284 LEU A O 1
ATOM 1614 N N . SER A 1 99 ? -16.579 25.960 20.453 1.00 29.58 285 SER A N 1
ATOM 1615 C CA . SER A 1 99 ? -15.280 26.348 20.985 1.00 29.77 285 SER A CA 1
ATOM 1616 C C . SER A 1 99 ? -15.403 26.732 22.461 1.00 29.86 285 SER A C 1
ATOM 1617 O O . SER A 1 99 ? -14.417 26.695 23.209 1.00 28.89 285 SER A O 1
ATOM 1625 N N . LYS A 1 100 ? -16.621 27.067 22.882 1.00 31.41 286 LYS A N 1
ATOM 1626 C CA . LYS A 1 100 ? -16.882 27.463 24.264 1.00 32.78 286 LYS A CA 1
ATOM 1627 C C . LYS A 1 100 ? -16.679 26.309 25.243 1.00 30.32 286 LYS A C 1
ATOM 1628 O O . LYS A 1 100 ? -16.577 26.525 26.454 1.00 32.24 286 LYS A O 1
ATOM 1647 N N . GLN A 1 101 ? -16.639 25.084 24.731 1.00 28.96 287 GLN A N 1
ATOM 1648 C CA . GLN A 1 101 ? -16.484 23.920 25.582 1.00 29.84 287 GLN A CA 1
ATOM 1649 C C . GLN A 1 101 ? -15.027 23.595 25.878 1.00 27.97 287 GLN A C 1
ATOM 1650 O O . GLN A 1 101 ? -14.756 22.686 26.626 1.00 28.51 287 GLN A O 1
ATOM 1664 N N . ILE A 1 102 ? -14.096 24.312 25.273 1.00 26.67 288 ILE A N 1
ATOM 1665 C CA . ILE A 1 102 ? -12.689 23.946 25.343 1.00 26.46 288 ILE A CA 1
ATOM 1666 C C . ILE A 1 102 ? -12.051 24.433 26.636 1.00 26.62 288 ILE A C 1
ATOM 1667 O O . ILE A 1 102 ? -12.165 25.624 26.982 1.00 27.67 288 ILE A O 1
ATOM 1683 N N . PHE A 1 103 ? -11.389 23.504 27.319 1.00 26.63 289 PHE A N 1
ATOM 1684 C CA . PHE A 1 103 ? -10.569 23.811 28.474 1.00 27.83 289 PHE A CA 1
ATOM 1685 C C . PHE A 1 103 ? -9.190 24.210 27.974 1.00 24.34 289 PHE A C 1
ATOM 1686 O O . PHE A 1 103 ? -8.385 23.369 27.573 1.00 25.14 289 PHE A O 1
ATOM 1703 N N . ARG A 1 104 ? -8.949 25.516 27.992 1.00 27.32 290 ARG A N 1
ATOM 1704 C CA . ARG A 1 104 ? -7.699 26.076 27.520 1.00 28.90 290 ARG A CA 1
ATOM 1705 C C . ARG A 1 104 ? -6.623 25.950 28.585 1.00 30.41 290 ARG A C 1
ATOM 1706 O O . ARG A 1 104 ? -6.886 26.074 29.781 1.00 32.70 290 ARG A O 1
ATOM 1727 N N . VAL A 1 105 ? -5.406 25.705 28.125 1.00 28.29 291 VAL A N 1
ATOM 1728 C CA . VAL A 1 105 ? -4.243 25.623 28.979 1.00 30.23 291 VAL A CA 1
ATOM 1729 C C . VAL A 1 105 ? -3.138 26.478 28.352 1.00 35.25 291 VAL A C 1
ATOM 1730 O O . VAL A 1 105 ? -2.700 26.235 27.276 1.00 38.78 291 VAL A O 1
ATOM 1743 N N . ASP A 1 106 ? -2.660 27.453 29.072 1.00 39.97 292 ASP A N 1
ATOM 1744 C CA . ASP A 1 106 ? -1.828 28.508 28.478 1.00 40.99 292 ASP A CA 1
ATOM 1745 C C . ASP A 1 106 ? -2.390 29.054 27.147 1.00 42.07 292 ASP A C 1
ATOM 1746 O O . ASP A 1 106 ? -3.571 28.870 26.813 1.00 43.49 292 ASP A O 1
ATOM 1755 N N . LYS A 1 107 ? -1.563 29.712 26.375 1.00 40.44 293 LYS A N 1
ATOM 1756 C CA . LYS A 1 107 ? -2.075 30.445 25.258 1.00 39.63 293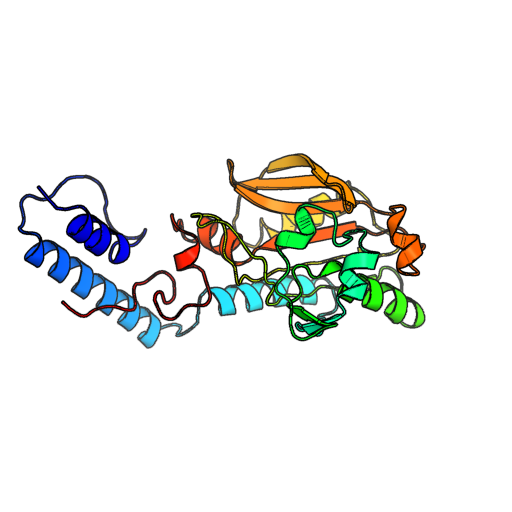 LYS A CA 1
ATOM 1757 C C . LYS A 1 107 ? -2.416 29.576 24.073 1.00 37.67 293 LYS A C 1
ATOM 1758 O O . LYS A 1 107 ? -3.312 29.883 23.339 1.00 38.68 293 LYS A O 1
ATOM 1777 N N . ASN A 1 108 ? -1.686 28.499 23.915 1.00 34.80 294 ASN A N 1
ATOM 1778 C CA . ASN A 1 108 ? -1.761 27.736 22.715 1.00 33.04 294 ASN A CA 1
ATOM 1779 C C . ASN A 1 108 ? -2.213 26.306 22.846 1.00 29.29 294 ASN A C 1
ATOM 1780 O O . ASN A 1 108 ? -2.228 25.634 21.885 1.00 29.96 294 ASN A O 1
ATOM 1791 N N . PHE A 1 109 ? -2.487 25.847 24.040 1.00 29.01 295 PHE A N 1
ATOM 1792 C CA . PHE A 1 109 ? -2.825 24.440 24.256 1.00 26.93 295 PHE A CA 1
ATOM 1793 C C . PHE A 1 109 ? -4.168 24.303 24.947 1.00 26.71 295 PHE A C 1
ATOM 1794 O O . PHE A 1 109 ? -4.715 25.264 25.489 1.00 29.37 295 PHE A O 1
ATOM 1811 N N . CYS A 1 110 ? -4.701 23.106 24.918 1.00 23.65 296 CYS A N 1
ATOM 1812 C CA . CYS A 1 110 ? -5.943 22.793 25.557 1.00 22.62 296 CYS A CA 1
ATOM 1813 C C . CYS A 1 110 ? -5.924 21.354 26.010 1.00 19.38 296 CYS A C 1
ATOM 1814 O O . CYS A 1 110 ? -5.122 20.618 25.575 1.00 19.74 296 CYS A O 1
ATOM 1822 N N . LEU A 1 111 ? -6.821 21.010 26.898 1.00 20.54 297 LEU A N 1
ATOM 1823 C CA . LEU A 1 111 ? -7.132 19.621 27.189 1.00 18.79 297 LEU A CA 1
ATOM 1824 C C . LEU A 1 111 ? -8.002 19.115 26.055 1.00 18.43 297 LEU A C 1
ATOM 1825 O O . LEU A 1 111 ? -9.002 19.742 25.692 1.00 19.63 297 LEU A O 1
ATOM 1841 N N . ARG A 1 112 ? -7.628 17.995 25.449 1.00 19.14 298 ARG A N 1
ATOM 1842 C CA . ARG A 1 112 ? -8.354 17.498 24.280 1.00 19.22 298 ARG A CA 1
ATOM 1843 C C . ARG A 1 112 ? -9.825 17.207 24.589 1.00 18.52 298 ARG A C 1
ATOM 1844 O O . ARG A 1 112 ? -10.129 16.498 25.548 1.00 19.41 298 ARG A O 1
ATOM 1865 N N . PRO A 1 113 ? -10.736 17.745 23.777 1.00 18.96 299 PRO A N 1
ATOM 1866 C CA . PRO A 1 113 ? -12.165 17.440 23.952 1.00 19.61 299 PRO A CA 1
ATOM 1867 C C . PRO A 1 113 ? -12.600 16.190 23.204 1.00 19.58 299 PRO A C 1
ATOM 1868 O O . PRO A 1 113 ? -13.762 15.787 23.334 1.00 20.69 299 PRO A O 1
ATOM 1879 N N . MET A 1 114 ? -11.681 15.609 22.439 1.00 20.37 300 MET A N 1
ATOM 1880 C CA . MET A 1 114 ? -11.971 14.503 21.534 1.00 21.35 300 MET A CA 1
ATOM 1881 C C . MET A 1 114 ? -10.638 13.854 21.184 1.00 19.05 300 MET A C 1
ATOM 1882 O O . MET A 1 114 ? -9.583 14.435 21.444 1.00 18.41 300 MET A O 1
ATOM 1896 N N . LEU A 1 115 ? -10.682 12.670 20.589 1.00 18.15 301 LEU A N 1
ATOM 1897 C CA . LEU A 1 115 ? -9.468 11.948 20.213 1.00 18.05 301 LEU A CA 1
ATOM 1898 C C . LEU A 1 115 ? -9.162 12.057 18.708 1.00 18.49 301 LEU A C 1
ATOM 1899 O O . LEU A 1 115 ? -8.059 11.715 18.273 1.00 20.58 301 LEU A O 1
ATOM 1915 N N . ALA A 1 116 ? -10.112 12.564 17.934 1.00 19.89 302 ALA A N 1
ATOM 1916 C CA . ALA A 1 116 ? -10.014 12.495 16.468 1.00 20.46 302 ALA A CA 1
ATOM 1917 C C . ALA A 1 116 ? -8.745 13.100 15.849 1.00 20.06 302 ALA A C 1
ATOM 1918 O O . ALA A 1 116 ? -8.154 12.475 14.977 1.00 20.83 302 ALA A O 1
ATOM 1925 N N . PRO A 1 117 ? -8.344 14.316 16.255 1.00 20.88 303 PRO A N 1
ATOM 1926 C CA . PRO A 1 117 ? -7.139 14.870 15.616 1.00 20.29 303 PRO A CA 1
ATOM 1927 C C . PRO A 1 117 ? -5.890 14.031 15.841 1.00 19.95 303 PRO A C 1
ATOM 1928 O O . PRO A 1 117 ? -5.110 13.804 14.895 1.00 20.50 303 PRO A O 1
ATOM 1939 N N . ASN A 1 118 ? -5.717 13.543 17.059 1.00 18.64 304 ASN A N 1
ATOM 1940 C CA . ASN A 1 118 ? -4.583 12.737 17.396 1.00 18.76 304 ASN A CA 1
ATOM 1941 C C . ASN A 1 118 ? -4.578 11.447 16.561 1.00 18.36 304 ASN A C 1
ATOM 1942 O O . ASN A 1 118 ? -3.584 11.042 16.064 1.00 18.67 304 ASN A O 1
ATOM 1953 N N . LEU A 1 119 ? -5.724 10.808 16.446 1.00 17.75 305 LEU A N 1
ATOM 1954 C CA . LEU A 1 119 ? -5.831 9.584 15.675 1.00 16.62 305 LEU A CA 1
ATOM 1955 C C . LEU A 1 119 ? -5.687 9.828 14.170 1.00 17.54 305 LEU A C 1
ATOM 1956 O O . LEU A 1 119 ? -5.171 8.977 13.473 1.00 19.03 305 LEU A O 1
ATOM 1972 N N . ALA A 1 120 ? -6.151 10.978 13.683 1.00 18.59 306 ALA A N 1
ATOM 1973 C CA . ALA A 1 120 ? -5.904 11.352 12.290 1.00 19.46 306 ALA A CA 1
ATOM 1974 C C . ALA A 1 120 ? -4.413 11.429 12.027 1.00 18.81 306 ALA A C 1
ATOM 1975 O O . ALA A 1 120 ? -3.939 10.918 11.009 1.00 19.70 306 ALA A O 1
ATOM 1982 N N . ASN A 1 121 ? -3.687 12.089 12.888 1.00 19.09 307 ASN A N 1
ATOM 1983 C CA . ASN A 1 121 ? -2.250 12.136 12.766 1.00 18.08 307 ASN A CA 1
ATOM 1984 C C . ASN A 1 121 ? -1.634 10.752 12.772 1.00 18.19 307 ASN A C 1
ATOM 1985 O O . ASN A 1 121 ? -0.794 10.460 11.987 1.00 18.90 307 ASN A O 1
ATOM 1996 N N . TYR A 1 122 ? -2.094 9.896 13.679 1.00 17.98 308 TYR A N 1
ATOM 1997 C CA . TYR A 1 122 ? -1.600 8.528 13.708 1.00 18.19 308 TYR A CA 1
ATOM 1998 C C . TYR A 1 122 ? -1.933 7.727 12.449 1.00 19.26 308 TYR A C 1
ATOM 1999 O O . TYR A 1 122 ? -1.106 6.964 11.984 1.00 19.86 308 TYR A O 1
ATOM 2017 N N . LEU A 1 123 ? -3.118 7.922 11.881 1.00 19.04 309 LEU A N 1
ATOM 2018 C CA . LEU A 1 123 ? -3.463 7.219 10.644 1.00 19.80 309 LEU A CA 1
ATOM 2019 C C . LEU A 1 123 ? -2.523 7.639 9.518 1.00 19.49 309 LEU A C 1
ATOM 2020 O O . LEU A 1 123 ? -1.979 6.805 8.796 1.00 20.90 309 LEU A O 1
ATOM 2036 N N . ARG A 1 124 ? -2.306 8.939 9.400 1.00 19.39 310 ARG A N 1
ATOM 2037 C CA . ARG A 1 124 ? -1.429 9.462 8.353 1.00 20.38 310 ARG A CA 1
ATOM 2038 C C . ARG A 1 124 ? -0.001 8.903 8.517 1.00 20.36 310 ARG A C 1
ATOM 2039 O O . ARG A 1 124 ? 0.632 8.458 7.551 1.00 22.38 310 ARG A O 1
ATOM 2060 N N . LYS A 1 125 ? 0.494 8.893 9.744 1.00 20.53 311 LYS A N 1
ATOM 2061 C CA . LYS A 1 125 ? 1.852 8.446 9.997 1.00 20.78 311 LYS A CA 1
ATOM 2062 C C . LYS A 1 125 ? 2.009 6.945 9.807 1.00 20.19 311 LYS A C 1
ATOM 2063 O O . LYS A 1 125 ? 2.966 6.458 9.192 1.00 22.91 311 LYS A O 1
ATOM 2082 N N . LEU A 1 126 ? 1.048 6.198 10.318 1.00 19.63 312 LEU A N 1
ATOM 2083 C CA . LEU A 1 126 ? 1.130 4.740 10.259 1.00 20.18 312 LEU A CA 1
ATOM 2084 C C . LEU A 1 126 ? 0.936 4.203 8.843 1.00 22.45 312 LEU A C 1
ATOM 2085 O O . LEU A 1 126 ? 1.342 3.078 8.543 1.00 23.08 312 LEU A O 1
ATOM 2101 N N . ASP A 1 127 ? 0.332 5.010 7.976 1.00 22.61 313 ASP A N 1
ATOM 2102 C CA . ASP A 1 127 ? 0.160 4.637 6.572 1.00 25.54 313 ASP A CA 1
ATOM 2103 C C . ASP A 1 127 ? 1.501 4.394 5.892 1.00 25.82 313 ASP A C 1
ATOM 2104 O O . ASP A 1 127 ? 1.566 3.684 4.917 1.00 26.54 313 ASP A O 1
ATOM 2113 N N . ARG A 1 128 ? 2.567 4.959 6.440 1.00 24.68 314 ARG A N 1
ATOM 2114 C CA . ARG A 1 128 ? 3.905 4.779 5.865 1.00 26.79 314 ARG A CA 1
ATOM 2115 C C . ARG A 1 128 ? 4.560 3.445 6.259 1.00 25.96 314 ARG A C 1
ATOM 2116 O O . ARG A 1 128 ? 5.579 3.062 5.691 1.00 29.12 314 ARG A O 1
ATOM 2137 N N . ALA A 1 129 ? 3.965 2.735 7.220 1.00 24.38 315 ALA A N 1
ATOM 2138 C CA . ALA A 1 129 ? 4.549 1.502 7.762 1.00 22.91 315 ALA A CA 1
ATOM 2139 C C . ALA A 1 129 ? 3.627 0.280 7.694 1.00 22.41 315 ALA A C 1
ATOM 2140 O O . ALA A 1 129 ? 4.096 -0.816 7.473 1.00 25.34 315 ALA A O 1
ATOM 2147 N N . LEU A 1 130 ? 2.323 0.445 7.933 1.00 21.43 316 LEU A N 1
ATOM 2148 C CA . LEU A 1 130 ? 1.467 -0.720 8.191 1.00 22.71 316 LEU A CA 1
ATOM 2149 C C . LEU A 1 130 ? 0.696 -1.203 6.973 1.00 23.39 316 LEU A C 1
ATOM 2150 O O . LEU A 1 130 ? 0.313 -0.401 6.125 1.00 23.69 316 LEU A O 1
ATOM 2166 N N . PRO A 1 131 ? 0.434 -2.517 6.903 1.00 24.87 317 PRO A N 1
ATOM 2167 C CA . PRO A 1 131 ? -0.360 -3.079 5.809 1.00 25.50 317 PRO A CA 1
ATOM 2168 C C . PRO A 1 131 ? -1.841 -2.782 5.951 1.00 25.75 317 PRO A C 1
ATOM 2169 O O . PRO A 1 131 ? -2.345 -2.442 7.035 1.00 25.06 317 PRO A O 1
ATOM 2180 N N . ASP A 1 132 ? -2.549 -2.942 4.850 1.00 28.64 318 ASP A N 1
ATOM 2181 C CA . ASP A 1 132 ? -3.973 -2.691 4.794 1.00 27.62 318 ASP A CA 1
ATOM 2182 C C . ASP A 1 132 ? -4.749 -3.848 5.400 1.00 26.46 318 ASP A C 1
ATOM 2183 O O . ASP A 1 132 ? -4.411 -5.007 5.164 1.00 28.25 318 ASP A O 1
ATOM 2192 N N . PRO A 1 133 ? -5.812 -3.552 6.158 1.00 25.51 319 PRO A N 1
ATOM 2193 C CA . PRO A 1 133 ? -6.266 -2.230 6.589 1.00 25.93 319 PRO A CA 1
ATOM 2194 C C . PRO A 1 133 ? -5.544 -1.801 7.858 1.00 24.00 319 PRO A C 1
ATOM 2195 O O . PRO A 1 133 ? -5.086 -2.655 8.625 1.00 24.36 319 PRO A O 1
ATOM 2206 N N . ILE A 1 134 ? -5.456 -0.498 8.077 1.00 22.32 320 ILE A N 1
ATOM 2207 C CA . ILE A 1 134 ? -4.880 0.045 9.296 1.00 19.91 320 ILE A CA 1
ATOM 2208 C C . ILE A 1 134 ? -6.008 0.261 10.307 1.00 20.86 320 ILE A C 1
ATOM 2209 O O . ILE A 1 134 ? -6.996 0.925 10.028 1.00 22.67 320 ILE A O 1
ATOM 2225 N N . LYS A 1 135 ? -5.849 -0.380 11.459 1.00 19.43 321 LYS A N 1
ATOM 2226 C CA . LYS A 1 135 ? -6.847 -0.353 12.513 1.00 18.49 321 LYS A CA 1
ATOM 2227 C C . LYS A 1 135 ? -6.185 0.058 13.816 1.00 17.07 321 LYS A C 1
ATOM 2228 O O . LYS A 1 135 ? -5.241 -0.581 14.282 1.00 18.23 321 LYS A O 1
ATOM 2247 N N . ILE A 1 136 ? -6.691 1.137 14.394 1.00 17.60 322 ILE A N 1
ATOM 2248 C CA . ILE A 1 136 ? -6.141 1.699 15.624 1.00 16.33 322 ILE A CA 1
ATOM 2249 C C . ILE A 1 136 ? -7.252 2.135 16.572 1.00 18.18 322 ILE A C 1
ATOM 2250 O O . ILE A 1 136 ? -8.395 2.325 16.179 1.00 18.09 322 ILE A O 1
ATOM 2266 N N . PHE A 1 137 ? -6.908 2.283 17.838 1.00 16.83 323 PHE A N 1
ATOM 2267 C CA . PHE A 1 137 ? -7.854 2.814 18.803 1.00 16.95 323 PHE A CA 1
ATOM 2268 C C . PHE A 1 137 ? -7.132 3.479 19.944 1.00 16.30 323 PHE A C 1
ATOM 2269 O O . PHE A 1 137 ? -5.970 3.202 20.193 1.00 15.96 323 PHE A O 1
ATOM 2286 N N . GLU A 1 138 ? -7.822 4.386 20.616 1.00 15.82 324 GLU A N 1
ATOM 2287 C CA . GLU A 1 138 ? -7.313 4.978 21.842 1.00 15.92 324 GLU A CA 1
ATOM 2288 C C . GLU A 1 138 ? -8.445 5.103 22.850 1.00 15.15 324 GLU A C 1
ATOM 2289 O O . GLU A 1 138 ? -9.605 5.299 22.473 1.00 15.74 324 GLU A O 1
ATOM 2301 N N . ILE A 1 139 ? -8.090 4.893 24.124 1.00 15.22 325 ILE A N 1
ATOM 2302 C CA . ILE A 1 139 ? -8.957 5.163 25.261 1.00 15.32 325 ILE A CA 1
ATOM 2303 C C . ILE A 1 139 ? -8.238 6.143 26.159 1.00 14.95 325 ILE A C 1
ATOM 2304 O O . ILE A 1 139 ? -7.078 5.937 26.528 1.00 15.78 325 ILE A O 1
ATOM 2320 N N . GLY A 1 140 ? -8.919 7.207 26.563 1.00 15.29 326 GLY A N 1
ATOM 2321 C CA . GLY A 1 140 ? -8.360 8.063 27.584 1.00 15.33 326 GLY A CA 1
ATOM 2322 C C . GLY A 1 140 ? -9.138 9.314 27.867 1.00 14.92 326 GLY A C 1
ATOM 2323 O O . GLY A 1 140 ? -10.175 9.554 27.271 1.00 15.10 326 GLY A O 1
ATOM 2327 N N . PRO A 1 141 ? -8.633 10.133 28.802 1.00 15.34 327 PRO A N 1
ATOM 2328 C CA . PRO A 1 141 ? -9.306 11.352 29.245 1.00 15.96 327 PRO A CA 1
ATOM 2329 C C . PRO A 1 141 ? -9.573 12.331 28.119 1.00 16.83 327 PRO A C 1
ATOM 2330 O O . PRO A 1 141 ? -8.703 12.530 27.277 1.00 17.13 327 PRO A O 1
ATOM 2341 N N . CYS A 1 142 ? -10.746 12.930 28.161 1.00 17.43 328 CYS A N 1
ATOM 2342 C CA . CYS A 1 142 ? -11.149 14.052 27.340 1.00 17.37 328 CYS A CA 1
ATOM 2343 C C . CYS A 1 142 ? -11.924 15.029 28.219 1.00 16.81 328 CYS A C 1
ATOM 2344 O O . CYS A 1 142 ? -12.444 14.658 29.209 1.00 16.82 328 CYS A O 1
ATOM 2352 N N . TYR A 1 143 ? -11.976 16.272 27.793 1.00 17.08 329 TYR A N 1
ATOM 2353 C CA . TYR A 1 143 ? -12.426 17.370 28.642 1.00 18.53 329 TYR A CA 1
ATOM 2354 C C . TYR A 1 143 ? -13.312 18.318 27.870 1.00 20.83 329 TYR A C 1
ATOM 2355 O O . TYR A 1 143 ? -12.943 18.743 26.798 1.00 19.62 329 TYR A O 1
ATOM 2373 N N . ARG A 1 144 ? -14.471 18.645 28.430 1.00 20.61 330 ARG A N 1
ATOM 2374 C CA . ARG A 1 144 ? -15.394 19.616 27.839 1.00 20.35 330 ARG A CA 1
ATOM 2375 C C . ARG A 1 144 ? -16.097 20.391 28.937 1.00 21.50 330 ARG A C 1
ATOM 2376 O O . ARG A 1 144 ? -16.562 19.825 29.908 1.00 22.96 330 ARG A O 1
ATOM 2397 N N . LYS A 1 145 ? -16.195 21.695 28.778 1.00 23.20 331 LYS A N 1
ATOM 2398 C CA . LYS A 1 145 ? -17.006 22.464 29.714 1.00 26.74 331 LYS A CA 1
ATOM 2399 C C . LYS A 1 145 ? -18.456 22.143 29.380 1.00 30.77 331 LYS A C 1
ATOM 2400 O O . LYS A 1 145 ? -18.851 22.177 28.214 1.00 31.51 331 LYS A O 1
ATOM 2419 N N . GLU A 1 146 ? -19.222 21.773 30.399 1.00 33.16 332 GLU A N 1
ATOM 2420 C CA . GLU A 1 146 ? -20.601 21.355 30.223 1.00 35.22 332 GLU A CA 1
ATOM 2421 C C . GLU A 1 146 ? -21.462 22.031 31.265 1.00 38.84 332 GLU A C 1
ATOM 2422 O O . GLU A 1 146 ? -20.988 22.376 32.350 1.00 39.66 332 GLU A O 1
ATOM 2434 N N . SER A 1 147 ? -22.734 22.216 30.939 1.00 43.97 333 SER A N 1
ATOM 2435 C CA . SER A 1 147 ? -23.703 22.582 31.945 1.00 50.28 333 SER A CA 1
ATOM 2436 C C . SER A 1 147 ? -23.895 21.356 32.822 1.00 55.51 333 SER A C 1
ATOM 2437 O O . SER A 1 147 ? -23.680 20.230 32.369 1.00 55.88 333 SER A O 1
ATOM 2445 N N . ASP A 1 148 ? -24.266 21.566 34.081 1.00 58.68 334 ASP A N 1
ATOM 2446 C CA . ASP A 1 148 ? -24.417 20.452 35.008 1.00 61.68 334 ASP A CA 1
ATOM 2447 C C . ASP A 1 148 ? -25.528 19.547 34.494 1.00 58.91 334 ASP A C 1
ATOM 2448 O O . ASP A 1 148 ? -26.623 20.015 34.188 1.00 61.84 334 ASP A O 1
ATOM 2457 N N . GLY A 1 149 ? -25.238 18.260 34.366 1.00 52.21 335 GLY A N 1
ATOM 2458 C CA . GLY A 1 149 ? -26.213 17.329 33.844 1.00 47.68 335 GLY A CA 1
ATOM 2459 C C . GLY A 1 149 ? -25.947 15.924 34.345 1.00 45.69 335 GLY A C 1
ATOM 2460 O O . GLY A 1 149 ? -24.847 15.629 34.803 1.00 45.91 335 GLY A O 1
ATOM 2464 N N . LYS A 1 150 ? -26.953 15.059 34.250 1.00 41.74 336 LYS A N 1
ATOM 2465 C CA . LYS A 1 150 ? -26.836 13.697 34.747 1.00 37.06 336 LYS A CA 1
ATOM 2466 C C . LYS A 1 150 ? -26.181 12.770 33.722 1.00 30.54 336 LYS A C 1
ATOM 2467 O O . LYS A 1 150 ? -25.848 11.635 34.051 1.00 28.13 336 LYS A O 1
ATOM 2486 N N . GLU A 1 151 ? -25.986 13.251 32.490 1.00 27.18 337 GLU A N 1
ATOM 2487 C CA . GLU A 1 151 ? -25.393 12.434 31.425 1.00 25.43 337 GLU A CA 1
ATOM 2488 C C . GLU A 1 151 ? -24.078 13.034 30.922 1.00 21.13 337 GLU A C 1
ATOM 2489 O O . GLU A 1 151 ? -23.478 12.517 29.974 1.00 22.71 337 GLU A O 1
ATOM 2501 N N . HIS A 1 152 ? -23.632 14.128 31.534 1.00 21.94 338 HIS A N 1
ATOM 2502 C CA . HIS A 1 152 ? -22.403 14.803 31.093 1.00 22.59 338 HIS A CA 1
ATOM 2503 C C . HIS A 1 152 ? -21.435 15.036 32.240 1.00 22.59 338 HIS A C 1
ATOM 2504 O O . HIS A 1 152 ? -21.834 15.364 33.368 1.00 25.48 338 HIS A O 1
ATOM 2518 N N . LEU A 1 153 ? -20.155 14.897 31.921 1.00 21.25 339 LEU A N 1
ATOM 2519 C CA . LEU A 1 153 ? -19.038 15.174 32.813 1.00 20.74 339 LEU A CA 1
ATOM 2520 C C . LEU A 1 153 ? -18.118 16.167 32.129 1.00 20.92 339 LEU A C 1
ATOM 2521 O O . LEU A 1 153 ? -18.006 16.179 30.905 1.00 21.40 339 LEU A O 1
ATOM 2537 N N . GLU A 1 154 ? -17.420 16.974 32.912 1.00 20.43 340 GLU A N 1
ATOM 2538 C CA . GLU A 1 154 ? -16.385 17.833 32.356 1.00 19.35 340 GLU A CA 1
ATOM 2539 C C . GLU A 1 154 ? -15.119 17.052 32.075 1.00 18.17 340 GLU A C 1
ATOM 2540 O O . GLU A 1 154 ? -14.414 17.334 31.110 1.00 20.24 340 GLU A O 1
ATOM 2552 N N . GLU A 1 155 ? -14.864 16.055 32.914 1.00 18.17 341 GLU A N 1
ATOM 2553 C CA . GLU A 1 155 ? -13.736 15.162 32.760 1.00 18.80 341 GLU A CA 1
ATOM 2554 C C . GLU A 1 155 ? -14.282 13.767 32.535 1.00 17.42 341 GLU A C 1
ATOM 2555 O O . GLU A 1 155 ? -14.877 13.177 33.438 1.00 18.48 341 GLU A O 1
ATOM 2567 N N . PHE A 1 156 ? -14.116 13.263 31.315 1.00 17.76 342 PHE A N 1
ATOM 2568 C CA . PHE A 1 156 ? -14.659 11.963 30.941 1.00 16.38 342 PHE A CA 1
ATOM 2569 C C . PHE A 1 156 ? -13.622 11.140 30.211 1.00 15.94 342 PHE A C 1
ATOM 2570 O O . PHE A 1 156 ? -12.469 11.548 30.105 1.00 17.25 342 PHE A O 1
ATOM 2587 N N . THR A 1 157 ? -14.024 9.973 29.742 1.00 16.29 343 THR A N 1
ATOM 2588 C CA . THR A 1 157 ? -13.093 9.031 29.138 1.00 17.09 343 THR A CA 1
ATOM 2589 C C . THR A 1 157 ? -13.686 8.569 27.836 1.00 16.88 343 THR A C 1
ATOM 2590 O O . THR A 1 157 ? -14.811 8.072 27.805 1.00 17.70 343 THR A O 1
ATOM 2601 N N . MET A 1 158 ? -12.933 8.749 26.749 1.00 16.79 344 MET A N 1
ATOM 2602 C CA A MET A 1 158 ? -13.393 8.384 25.433 0.57 17.86 344 MET A CA 1
ATOM 2603 C CA B MET A 1 158 ? -13.406 8.382 25.431 0.43 18.06 344 MET A CA 1
ATOM 2604 C C . MET A 1 158 ? -12.638 7.196 24.899 1.00 15.87 344 MET A C 1
ATOM 2605 O O . MET A 1 158 ? -11.419 7.105 25.103 1.00 17.15 344 MET A O 1
ATOM 2632 N N . LEU A 1 159 ? -13.369 6.324 24.205 1.00 16.92 345 LEU A N 1
ATOM 2633 C CA . LEU A 1 159 ? -12.836 5.333 23.297 1.00 17.04 345 LEU A CA 1
ATOM 2634 C C . LEU A 1 159 ? -13.073 5.863 21.907 1.00 17.17 345 LEU A C 1
ATOM 2635 O O . LEU A 1 159 ? -14.186 6.276 21.591 1.00 18.20 345 LEU A O 1
ATOM 2651 N N . ASN A 1 160 ? -12.051 5.807 21.059 1.00 17.71 346 ASN A N 1
ATOM 2652 C CA A ASN A 1 160 ? -12.242 6.051 19.644 0.52 18.12 346 ASN A CA 1
ATOM 2653 C CA B ASN A 1 160 ? -12.231 6.045 19.630 0.48 17.90 346 ASN A CA 1
ATOM 2654 C C . ASN A 1 160 ? -11.508 4.940 18.913 1.00 17.49 346 ASN A C 1
ATOM 2655 O O . ASN A 1 160 ? -10.314 4.748 19.147 1.00 18.66 346 ASN A O 1
ATOM 2676 N N . PHE A 1 161 ? -12.211 4.209 18.044 1.00 17.39 347 PHE A N 1
ATOM 2677 C CA . PHE A 1 161 ? -11.546 3.248 17.169 1.00 18.11 347 PHE A CA 1
ATOM 2678 C C . PHE A 1 161 ? -11.723 3.727 15.733 1.00 17.76 347 PHE A C 1
ATOM 2679 O O . PHE A 1 161 ? -12.673 4.436 15.414 1.00 18.92 347 PHE A O 1
ATOM 2696 N N A CYS A 1 162 ? -10.825 3.317 14.859 0.54 19.10 348 CYS A N 1
ATOM 2697 N N B CYS A 1 162 ? -10.767 3.340 14.888 0.46 18.30 348 CYS A N 1
ATOM 2698 C CA A CYS A 1 162 ? -11.001 3.590 13.459 0.54 19.39 348 CYS A CA 1
ATOM 2699 C CA B CYS A 1 162 ? -10.693 3.726 13.482 0.46 18.22 348 CYS A CA 1
ATOM 2700 C C A CYS A 1 162 ? -10.194 2.646 12.617 0.54 19.48 348 CYS A C 1
ATOM 2701 C C B CYS A 1 162 ? -10.216 2.551 12.643 0.46 19.59 348 CYS A C 1
ATOM 2702 O O A CYS A 1 162 ? -9.194 2.077 13.059 0.54 18.96 348 CYS A O 1
ATOM 2703 O O B CYS A 1 162 ? -9.456 1.709 13.122 0.46 19.95 348 CYS A O 1
ATOM 2718 N N . GLN A 1 163 ? -10.684 2.490 11.399 1.00 20.19 349 GLN A N 1
ATOM 2719 C CA . GLN A 1 163 ? -10.068 1.639 10.391 1.00 19.24 349 GLN A CA 1
ATOM 2720 C C . GLN A 1 163 ? -9.916 2.461 9.136 1.00 19.25 349 GLN A C 1
ATOM 2721 O O . GLN A 1 163 ? -10.747 3.323 8.847 1.00 19.45 349 GLN A O 1
ATOM 2736 N N . MET A 1 164 ? -8.842 2.198 8.402 1.00 20.17 350 MET A N 1
ATOM 2737 C CA . MET A 1 164 ? -8.517 2.977 7.213 1.00 20.84 350 MET A CA 1
ATOM 2738 C C . MET A 1 164 ? -8.014 2.046 6.125 1.00 21.35 350 MET A C 1
ATOM 2739 O O . MET A 1 164 ? -7.157 1.204 6.375 1.00 23.06 350 MET A O 1
ATOM 2753 N N . GLY A 1 165 ? -8.558 2.218 4.925 1.00 22.37 351 GLY A N 1
ATOM 2754 C CA . GLY A 1 165 ? -8.196 1.414 3.773 1.00 23.88 351 GLY A CA 1
ATOM 2755 C C . GLY A 1 165 ? -9.376 0.628 3.270 1.00 24.32 351 GLY A C 1
ATOM 2756 O O . GLY A 1 165 ? -10.442 1.181 3.047 1.00 27.73 351 GLY A O 1
ATOM 2760 N N . SER A 1 166 ? -9.188 -0.677 3.149 1.00 24.62 352 SER A N 1
ATOM 2761 C CA . SER A 1 166 ? -10.264 -1.566 2.752 1.00 27.27 352 SER A CA 1
ATOM 2762 C C . SER A 1 166 ? -11.172 -1.840 3.953 1.00 26.19 352 SER A C 1
ATOM 2763 O O . SER A 1 166 ? -10.788 -1.634 5.107 1.00 27.36 352 SER A O 1
ATOM 2771 N N . GLY A 1 167 ? -12.387 -2.286 3.653 1.00 27.30 353 GLY A N 1
ATOM 2772 C CA . GLY A 1 167 ? -13.358 -2.664 4.667 1.00 26.09 353 GLY A CA 1
ATOM 2773 C C . GLY A 1 167 ? -14.045 -1.501 5.358 1.00 25.78 353 GLY A C 1
ATOM 2774 O O . GLY A 1 167 ? -14.684 -1.675 6.385 1.00 26.90 353 GLY A O 1
ATOM 2778 N N . CYS A 1 168 ? -13.990 -0.333 4.771 1.00 24.83 354 CYS A N 1
ATOM 2779 C CA . CYS A 1 168 ? -14.489 0.833 5.380 1.00 23.88 354 CYS A CA 1
ATOM 2780 C C . CYS A 1 168 ? -15.860 1.197 4.883 1.00 26.53 354 CYS A C 1
ATOM 2781 O O . CYS A 1 168 ? -16.066 2.182 4.289 1.00 27.51 354 CYS A O 1
ATOM 2789 N N . THR A 1 169 ? -16.800 0.340 5.229 1.00 26.17 355 THR A N 1
ATOM 2790 C CA . THR A 1 169 ? -18.173 0.468 4.804 1.00 27.41 355 THR A CA 1
ATOM 2791 C C . THR A 1 169 ? -19.079 0.689 6.004 1.00 25.37 355 THR A C 1
ATOM 2792 O O . THR A 1 169 ? -18.713 0.427 7.159 1.00 23.86 355 THR A O 1
ATOM 2803 N N . ARG A 1 170 ? -20.293 1.143 5.726 1.00 25.84 356 ARG A N 1
ATOM 2804 C CA . ARG A 1 170 ? -21.231 1.351 6.791 1.00 25.98 356 ARG A CA 1
ATOM 2805 C C . ARG A 1 170 ? -21.548 0.017 7.458 1.00 24.80 356 ARG A C 1
ATOM 2806 O O . ARG A 1 170 ? -21.686 -0.047 8.681 1.00 22.67 356 ARG A O 1
ATOM 2827 N N . GLU A 1 171 ? -21.661 -1.041 6.662 1.00 27.11 357 GLU A N 1
ATOM 2828 C CA . GLU A 1 171 ? -21.977 -2.355 7.182 1.00 26.79 357 GLU A CA 1
ATOM 2829 C C . GLU A 1 171 ? -20.900 -2.845 8.132 1.00 24.05 357 GLU A C 1
ATOM 2830 O O . GLU A 1 171 ? -21.196 -3.315 9.211 1.00 24.10 357 GLU A O 1
ATOM 2842 N N . ASN A 1 172 ? -19.638 -2.696 7.771 1.00 23.82 358 ASN A N 1
ATOM 2843 C CA . ASN A 1 172 ? -18.559 -3.098 8.650 1.00 24.43 358 ASN A CA 1
ATOM 2844 C C . ASN A 1 172 ? -18.473 -2.251 9.925 1.00 22.34 358 ASN A C 1
ATOM 2845 O O . ASN A 1 172 ? -18.210 -2.752 10.954 1.00 21.89 358 ASN A O 1
ATOM 2856 N N . LEU A 1 173 ? -18.732 -0.973 9.795 1.00 20.63 359 LEU A N 1
ATOM 2857 C CA . LEU A 1 173 ? -18.745 -0.124 10.971 1.00 21.07 359 LEU A CA 1
ATOM 2858 C C . LEU A 1 173 ? -19.845 -0.546 11.921 1.00 21.33 359 LEU A C 1
ATOM 2859 O O . LEU A 1 173 ? -19.616 -0.687 13.126 1.00 20.28 359 LEU A O 1
ATOM 2875 N N . GLU A 1 174 ? -21.041 -0.765 11.387 1.00 20.97 360 GLU A N 1
ATOM 2876 C CA . GLU A 1 174 ? -22.115 -1.209 12.277 1.00 20.33 360 GLU A CA 1
ATOM 2877 C C . GLU A 1 174 ? -21.811 -2.579 12.875 1.00 20.20 360 GLU A C 1
ATOM 2878 O O . GLU A 1 174 ? -22.122 -2.839 14.041 1.00 20.79 360 GLU A O 1
ATOM 2890 N N . SER A 1 175 ? -21.192 -3.452 12.092 1.00 20.67 361 SER A N 1
ATOM 2891 C CA . SER A 1 175 ? -20.835 -4.778 12.583 1.00 20.60 361 SER A CA 1
ATOM 2892 C C . SER A 1 175 ? -19.828 -4.721 13.747 1.00 20.12 361 SER A C 1
ATOM 2893 O O . SER A 1 175 ? -19.985 -5.438 14.745 1.00 20.45 361 SER A O 1
ATOM 2901 N N . ILE A 1 176 ? -18.818 -3.869 13.638 1.00 20.57 362 ILE A N 1
ATOM 2902 C CA . ILE A 1 176 ? -17.852 -3.702 14.714 1.00 20.27 362 ILE A CA 1
ATOM 2903 C C . ILE A 1 176 ? -18.555 -3.185 15.964 1.00 19.94 362 ILE A C 1
ATOM 2904 O O . ILE A 1 176 ? -18.330 -3.671 17.059 1.00 20.44 362 ILE A O 1
ATOM 2920 N N . ILE A 1 177 ? -19.396 -2.178 15.794 1.00 20.30 363 ILE A N 1
ATOM 2921 C CA . ILE A 1 177 ? -20.138 -1.628 16.917 1.00 20.75 363 ILE A CA 1
ATOM 2922 C C . ILE A 1 177 ? -21.002 -2.705 17.573 1.00 20.48 363 ILE A C 1
ATOM 2923 O O . ILE A 1 177 ? -21.075 -2.794 18.808 1.00 20.71 363 ILE A O 1
ATOM 2939 N N . THR A 1 178 ? -21.660 -3.519 16.762 1.00 19.88 364 THR A N 1
ATOM 2940 C CA . THR A 1 178 ? -22.539 -4.564 17.266 1.00 21.18 364 THR A CA 1
ATOM 2941 C C . THR A 1 178 ? -21.756 -5.613 18.047 1.00 22.39 364 THR A C 1
ATOM 2942 O O . THR A 1 178 ? -22.128 -5.969 19.146 1.00 21.89 364 THR A O 1
ATOM 2953 N N . ASP A 1 179 ? -20.648 -6.080 17.490 1.00 21.32 365 ASP A N 1
ATOM 2954 C CA . ASP A 1 179 ? -19.807 -7.053 18.180 1.00 21.58 365 ASP A CA 1
ATOM 2955 C C . ASP A 1 179 ? -19.288 -6.490 19.516 1.00 22.31 365 ASP A C 1
ATOM 2956 O O . ASP A 1 179 ? -19.274 -7.180 20.519 1.00 22.47 365 ASP A O 1
ATOM 2965 N N . PHE A 1 180 ? -18.883 -5.228 19.502 1.00 20.94 366 PHE A N 1
ATOM 2966 C CA . PHE A 1 180 ? -18.370 -4.560 20.681 1.00 21.13 366 PHE A CA 1
ATOM 2967 C C . PHE A 1 180 ? -19.420 -4.454 21.785 1.00 20.58 366 PHE A C 1
ATOM 2968 O O . PHE A 1 180 ? -19.169 -4.831 22.926 1.00 20.66 366 PHE A O 1
ATOM 2985 N N . LEU A 1 181 ? -20.608 -3.955 21.468 1.00 20.50 367 LEU A N 1
ATOM 2986 C CA . LEU A 1 181 ? -21.614 -3.783 22.511 1.00 22.21 367 LEU A CA 1
ATOM 2987 C C . LEU A 1 181 ? -22.216 -5.122 22.919 1.00 24.12 367 LEU A C 1
ATOM 2988 O O . LEU A 1 181 ? -22.627 -5.282 24.062 1.00 24.17 367 LEU A O 1
ATOM 3004 N N A ASN A 1 182 ? -22.199 -6.091 22.042 0.50 25.50 368 ASN A N 1
ATOM 3005 N N B ASN A 1 182 ? -22.251 -6.086 22.020 0.50 24.64 368 ASN A N 1
ATOM 3006 C CA A ASN A 1 182 ? -22.621 -7.412 22.404 0.50 27.33 368 ASN A CA 1
ATOM 3007 C CA B ASN A 1 182 ? -22.650 -7.426 22.422 0.50 25.58 368 ASN A CA 1
ATOM 3008 C C A ASN A 1 182 ? -21.655 -8.008 23.397 0.50 26.84 368 ASN A C 1
ATOM 3009 C C B ASN A 1 182 ? -21.674 -7.957 23.469 0.50 25.48 368 ASN A C 1
ATOM 3010 O O A ASN A 1 182 ? -22.065 -8.535 24.391 0.50 27.97 368 ASN A O 1
ATOM 3011 O O B ASN A 1 182 ? -22.069 -8.587 24.457 0.50 25.83 368 ASN A O 1
ATOM 3032 N N . HIS A 1 183 ? -20.396 -7.648 23.279 1.00 25.40 369 HIS A N 1
ATOM 3033 C CA . HIS A 1 183 ? -19.360 -8.182 24.163 1.00 25.06 369 HIS A CA 1
ATOM 3034 C C . HIS A 1 183 ? -19.530 -7.545 25.557 1.00 24.41 369 HIS A C 1
ATOM 3035 O O . HIS A 1 183 ? -19.332 -8.192 26.590 1.00 24.37 369 HIS A O 1
ATOM 3050 N N . LEU A 1 184 ? -19.926 -6.275 25.584 1.00 23.24 370 LEU A N 1
ATOM 3051 C CA . LEU A 1 184 ? -20.181 -5.572 26.843 1.00 22.47 370 LEU A CA 1
ATOM 3052 C C . LEU A 1 184 ? -21.564 -5.852 27.430 1.00 24.12 370 LEU A C 1
ATOM 3053 O O . LEU A 1 184 ? -21.841 -5.464 28.557 1.00 25.73 370 LEU A O 1
ATOM 3069 N N . GLY A 1 185 ? -22.423 -6.508 26.665 1.00 24.75 371 GLY A N 1
ATOM 3070 C CA . GLY A 1 185 ? -23.758 -6.843 27.123 1.00 27.14 371 GLY A CA 1
ATOM 3071 C C . GLY A 1 185 ? -24.704 -5.661 27.144 1.00 26.42 371 GLY A C 1
ATOM 3072 O O . GLY A 1 185 ? -25.570 -5.571 28.023 1.00 29.84 371 GLY A O 1
ATOM 3076 N N . ILE A 1 186 ? -24.563 -4.783 26.158 1.00 25.38 372 ILE A N 1
ATOM 3077 C CA . ILE A 1 186 ? -25.369 -3.571 26.073 1.00 26.42 372 ILE A CA 1
ATOM 3078 C C . ILE A 1 186 ? -26.210 -3.552 24.808 1.00 27.99 372 ILE A C 1
ATOM 3079 O O . ILE A 1 186 ? -25.681 -3.638 23.708 1.00 27.97 372 ILE A O 1
ATOM 3095 N N . ASP A 1 187 ? -27.521 -3.426 24.980 1.00 29.59 373 ASP A N 1
ATOM 3096 C CA . ASP A 1 187 ? -28.442 -3.284 23.856 1.00 31.50 373 ASP A CA 1
ATOM 3097 C C . ASP A 1 187 ? -28.435 -1.861 23.321 1.00 28.27 373 ASP A C 1
ATOM 3098 O O . ASP A 1 187 ? -28.258 -0.909 24.064 1.00 28.81 373 ASP A O 1
ATOM 3107 N N . PHE A 1 188 ? -28.634 -1.714 22.018 1.00 25.58 374 PHE A N 1
ATOM 3108 C CA . PHE A 1 188 ? -28.607 -0.388 21.422 1.00 24.82 374 PHE A CA 1
ATOM 3109 C C . PHE A 1 188 ? -29.387 -0.370 20.131 1.00 25.67 374 PHE A C 1
ATOM 3110 O O . PHE A 1 188 ? -29.737 -1.416 19.593 1.00 24.92 374 PHE A O 1
ATOM 3127 N N . LYS A 1 189 ? -29.627 0.837 19.629 1.00 23.92 375 LYS A N 1
ATOM 3128 C CA . LYS A 1 189 ? -30.120 1.018 18.270 1.00 23.95 375 LYS A CA 1
ATOM 3129 C C . LYS A 1 189 ? -29.250 2.052 17.556 1.00 25.52 375 LYS A C 1
ATOM 3130 O O . LYS A 1 189 ? -28.546 2.819 18.202 1.00 26.88 375 LYS A O 1
ATOM 3149 N N . ILE A 1 190 ? -29.302 2.045 16.222 1.00 25.38 376 ILE A N 1
ATOM 3150 C CA . ILE A 1 190 ? -28.616 3.030 15.405 1.00 27.12 376 ILE A CA 1
ATOM 3151 C C . ILE A 1 190 ? -29.624 4.000 14.807 1.00 27.51 376 ILE A C 1
ATOM 3152 O O . ILE A 1 190 ? -30.626 3.589 14.225 1.00 29.76 376 ILE A O 1
ATOM 3168 N N . VAL A 1 191 ? -29.324 5.285 14.925 1.00 28.22 377 VAL A N 1
ATOM 3169 C CA . VAL A 1 191 ? -30.147 6.337 14.351 1.00 31.21 377 VAL A CA 1
ATOM 3170 C C . VAL A 1 191 ? -29.235 7.247 13.554 1.00 32.91 377 VAL A C 1
ATOM 3171 O O . VAL A 1 191 ? -28.183 7.663 14.030 1.00 33.84 377 VAL A O 1
ATOM 3184 N N . GLY A 1 192 ? -29.617 7.537 12.321 1.00 35.27 378 GLY A N 1
ATOM 3185 C CA . GLY A 1 192 ? -28.864 8.489 11.527 1.00 36.62 378 GLY A CA 1
ATOM 3186 C C . GLY A 1 192 ? -28.999 9.886 12.100 1.00 40.56 378 GLY A C 1
ATOM 3187 O O . GLY A 1 192 ? -30.075 10.297 12.529 1.00 42.76 378 GLY A O 1
ATOM 3191 N N . ASP A 1 193 ? -27.897 10.621 12.120 1.00 41.97 379 ASP A N 1
ATOM 3192 C CA . ASP A 1 193 ? -27.905 11.984 12.620 1.00 42.97 379 ASP A CA 1
ATOM 3193 C C . ASP A 1 193 ? -26.785 12.716 11.897 1.00 41.06 379 ASP A C 1
ATOM 3194 O O . ASP A 1 193 ? -26.314 12.254 10.864 1.00 40.29 379 ASP A O 1
ATOM 3203 N N . SER A 1 194 ? -26.365 13.855 12.421 1.00 39.45 380 SER A N 1
ATOM 3204 C CA . SER A 1 194 ? -25.246 14.573 11.821 1.00 39.56 380 SER A CA 1
ATOM 3205 C C . SER A 1 194 ? -24.662 15.545 12.819 1.00 38.23 380 SER A C 1
ATOM 3206 O O . SER A 1 194 ? -25.307 15.901 13.804 1.00 38.81 380 SER A O 1
ATOM 3214 N N . CYS A 1 195 ? -23.438 15.968 12.547 1.00 35.96 381 CYS A N 1
ATOM 3215 C CA . CYS A 1 195 ? -22.805 17.051 13.259 1.00 34.22 381 CYS A CA 1
ATOM 3216 C C . CYS A 1 195 ? -21.967 17.853 12.297 1.00 35.98 381 CYS A C 1
ATOM 3217 O O . CYS A 1 195 ? -21.630 17.389 11.274 1.00 34.37 381 CYS A O 1
ATOM 3225 N N . MET A 1 196 ? -21.632 19.056 12.678 1.00 37.61 382 MET A N 1
ATOM 3226 C CA . MET A 1 196 ? -20.961 19.953 11.760 1.00 39.07 382 MET A CA 1
ATOM 3227 C C . MET A 1 196 ? -19.490 19.611 11.539 1.00 34.61 382 MET A C 1
ATOM 3228 O O . MET A 1 196 ? -18.921 19.943 10.484 1.00 36.45 382 MET A O 1
ATOM 3242 N N . VAL A 1 197 ? -18.859 18.948 12.503 1.00 30.91 383 VAL A N 1
ATOM 3243 C CA . VAL A 1 197 ? -17.467 18.576 12.310 1.00 28.65 383 VAL A CA 1
ATOM 3244 C C . VAL A 1 197 ? -17.324 17.455 11.289 1.00 28.53 383 VAL A C 1
ATOM 3245 O O . VAL A 1 197 ? -16.482 17.550 10.411 1.00 29.91 383 VAL A O 1
ATOM 3258 N N . PHE A 1 198 ? -18.137 16.404 11.391 1.00 26.98 384 PHE A N 1
ATOM 3259 C CA . PHE A 1 198 ? -17.954 15.219 10.560 1.00 27.20 384 PHE A CA 1
ATOM 3260 C C . PHE A 1 198 ? -18.963 15.021 9.433 1.00 29.36 384 PHE A C 1
ATOM 3261 O O . PHE A 1 198 ? -18.733 14.203 8.545 1.00 32.76 384 PHE A O 1
ATOM 3278 N N . GLY A 1 199 ? -20.075 15.744 9.466 1.00 29.71 385 GLY A N 1
ATOM 3279 C CA . GLY A 1 199 ? -21.169 15.511 8.538 1.00 31.01 385 GLY A CA 1
ATOM 3280 C C . GLY A 1 199 ? -22.160 14.515 9.117 1.00 33.45 385 GLY A C 1
ATOM 3281 O O . GLY A 1 199 ? -22.428 14.515 10.329 1.00 35.93 385 GLY A O 1
ATOM 3285 N N . ASP A 1 200 ? -22.706 13.657 8.259 1.00 32.39 386 ASP A N 1
ATOM 3286 C CA . ASP A 1 200 ? -23.678 12.680 8.709 1.00 32.19 386 ASP A CA 1
ATOM 3287 C C . ASP A 1 200 ? -23.016 11.669 9.611 1.00 31.29 386 ASP A C 1
ATOM 3288 O O . ASP A 1 200 ? -21.863 11.284 9.399 1.00 31.62 386 ASP A O 1
ATOM 3297 N N . THR A 1 201 ? -23.750 11.269 10.642 1.00 29.98 387 THR A N 1
ATOM 3298 C CA . THR A 1 201 ? -23.264 10.280 11.585 1.00 28.37 387 THR A CA 1
ATOM 3299 C C . THR A 1 201 ? -24.280 9.173 11.783 1.00 28.05 387 THR A C 1
ATOM 3300 O O . THR A 1 201 ? -25.427 9.273 11.362 1.00 27.87 387 THR A O 1
ATOM 3311 N N . LEU A 1 202 ? -23.816 8.107 12.412 1.00 26.19 388 LEU A N 1
ATOM 3312 C CA . LEU A 1 202 ? -24.665 7.067 12.956 1.00 27.25 388 LEU A CA 1
ATOM 3313 C C . LEU A 1 202 ? -24.525 7.178 14.455 1.00 28.02 388 LEU A C 1
ATOM 3314 O O . LEU A 1 202 ? -23.428 7.014 14.992 1.00 30.11 388 LEU A O 1
ATOM 3330 N N . ASP A 1 203 ? -25.634 7.471 15.123 1.00 25.64 389 ASP A N 1
ATOM 3331 C CA . ASP A 1 203 ? -25.634 7.625 16.568 1.00 25.83 389 ASP A CA 1
ATOM 3332 C C . ASP A 1 203 ? -26.114 6.327 17.183 1.00 25.48 389 ASP A C 1
ATOM 3333 O O . ASP A 1 203 ? -27.143 5.775 16.781 1.00 25.27 389 ASP A O 1
ATOM 3342 N N . VAL A 1 204 ? -25.334 5.850 18.147 1.00 24.88 390 VAL A N 1
ATOM 3343 C CA . VAL A 1 204 ? -25.568 4.602 18.834 1.00 22.20 390 VAL A CA 1
ATOM 3344 C C . VAL A 1 204 ? -26.288 4.944 20.137 1.00 21.63 390 VAL A C 1
ATOM 3345 O O . VAL A 1 204 ? -25.711 5.579 21.037 1.00 23.94 390 VAL A O 1
ATOM 3358 N N . MET A 1 205 ? -27.552 4.548 20.225 1.00 22.79 391 MET A N 1
ATOM 3359 C CA . MET A 1 205 ? -28.411 4.983 21.326 1.00 24.50 391 MET A CA 1
ATOM 3360 C C . MET A 1 205 ? -28.818 3.822 22.204 1.00 27.98 391 MET A C 1
ATOM 3361 O O . MET A 1 205 ? -29.114 2.727 21.714 1.00 28.83 391 MET A O 1
ATOM 3375 N N . HIS A 1 206 ? -28.874 4.089 23.503 1.00 25.91 392 HIS A N 1
ATOM 3376 C CA . HIS A 1 206 ? -29.505 3.190 24.452 1.00 25.70 392 HIS A CA 1
ATOM 3377 C C . HIS A 1 206 ? -30.667 3.988 25.022 1.00 27.5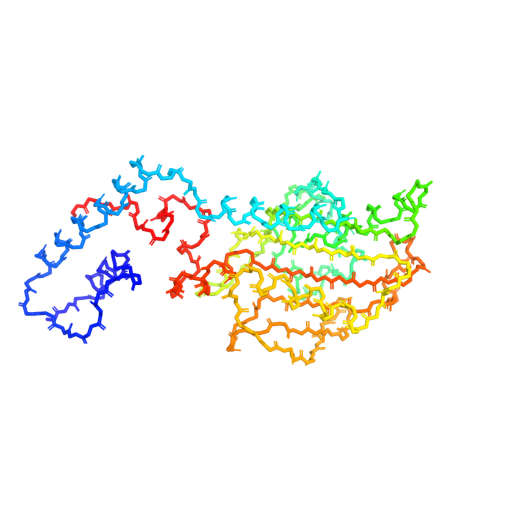2 392 HIS A C 1
ATOM 3378 O O . HIS A 1 206 ? -30.457 4.906 25.808 1.00 27.87 392 HIS A O 1
ATOM 3392 N N . GLY A 1 207 ? -31.883 3.678 24.585 1.00 30.51 393 GLY A N 1
ATOM 3393 C CA . GLY A 1 207 ? -32.991 4.560 24.867 1.00 32.96 393 GLY A CA 1
ATOM 3394 C C . GLY A 1 207 ? -32.698 5.938 24.315 1.00 33.53 393 GLY A C 1
ATOM 3395 O O . GLY A 1 207 ? -32.308 6.084 23.151 1.00 34.51 393 GLY A O 1
ATOM 3399 N N . ASP A 1 208 ? -32.870 6.956 25.155 1.00 33.04 394 ASP A N 1
ATOM 3400 C CA . ASP A 1 208 ? -32.577 8.335 24.762 1.00 35.37 394 ASP A CA 1
ATOM 3401 C C . ASP A 1 208 ? -31.132 8.746 25.032 1.00 31.28 394 ASP A C 1
ATOM 3402 O O . ASP A 1 208 ? -30.783 9.904 24.833 1.00 31.96 394 ASP A O 1
ATOM 3411 N N . LEU A 1 209 ? -30.303 7.807 25.476 1.00 26.43 395 LEU A N 1
ATOM 3412 C CA . LEU A 1 209 ? -28.912 8.115 25.831 1.00 26.14 395 LEU A CA 1
ATOM 3413 C C . LEU A 1 209 ? -27.971 7.752 24.700 1.00 24.08 395 LEU A C 1
ATOM 3414 O O . LEU A 1 209 ? -27.915 6.601 24.268 1.00 24.83 395 LEU A O 1
ATOM 3430 N N . GLU A 1 210 ? -27.195 8.735 24.263 1.00 22.96 396 GLU A N 1
ATOM 3431 C CA . GLU A 1 210 ? -26.210 8.521 23.211 1.00 21.90 396 GLU A CA 1
ATOM 3432 C C . GLU A 1 210 ? -24.950 7.881 23.799 1.00 21.22 396 GLU A C 1
ATOM 3433 O O . GLU A 1 210 ? -24.305 8.446 24.668 1.00 25.42 396 GLU A O 1
ATOM 3445 N N . LEU A 1 211 ? -24.621 6.689 23.317 1.00 21.34 397 LEU A N 1
ATOM 3446 C CA . LEU A 1 211 ? -23.398 5.999 23.708 1.00 20.29 397 LEU A CA 1
ATOM 3447 C C . LEU A 1 211 ? -22.228 6.394 22.815 1.00 20.08 397 LEU A C 1
ATOM 3448 O O . LEU A 1 211 ? -21.093 6.465 23.273 1.00 20.41 397 LEU A O 1
ATOM 3464 N N . SER A 1 212 ? -22.522 6.664 21.550 1.00 21.60 398 SER A N 1
ATOM 3465 C CA . SER A 1 212 ? -21.484 6.894 20.562 1.00 22.61 398 SER A CA 1
ATOM 3466 C C . SER A 1 212 ? -22.014 7.635 19.347 1.00 22.48 398 SER A C 1
ATOM 3467 O O . SER A 1 212 ? -23.191 7.549 19.022 1.00 22.99 398 SER A O 1
ATOM 3475 N N . SER A 1 213 ? -21.123 8.356 18.676 1.00 21.76 399 SER A N 1
ATOM 3476 C CA . SER A 1 213 ? -21.362 8.767 17.294 1.00 22.73 399 SER A CA 1
ATOM 3477 C C . SER A 1 213 ? -20.286 8.139 16.424 1.00 21.74 399 SER A C 1
ATOM 3478 O O . SER A 1 213 ? -19.119 8.097 16.797 1.00 23.35 399 SER A O 1
ATOM 3485 N N . ALA A 1 214 ? -20.701 7.657 15.265 1.00 23.07 400 ALA A N 1
ATOM 3486 C CA . ALA A 1 214 ? -19.843 6.938 14.337 1.00 21.67 400 ALA A CA 1
ATOM 3487 C C . ALA A 1 214 ? -19.927 7.597 12.962 1.00 22.00 400 ALA A C 1
ATOM 3488 O O . ALA A 1 214 ? -20.954 8.169 12.604 1.00 24.77 400 ALA A O 1
ATOM 3495 N N . VAL A 1 215 ? -18.845 7.493 12.199 1.00 21.98 401 VAL A N 1
ATOM 3496 C CA . VAL A 1 215 ? -18.680 8.175 10.914 1.00 23.84 40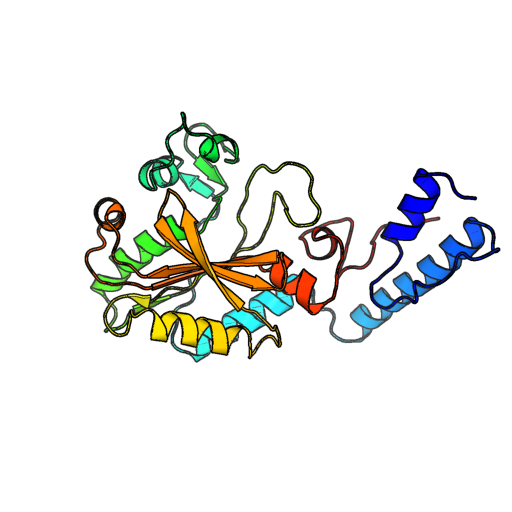1 VAL A CA 1
ATOM 3497 C C . VAL A 1 215 ? -18.148 7.205 9.880 1.00 22.98 401 VAL A C 1
ATOM 3498 O O . VAL A 1 215 ? -17.215 6.439 10.165 1.00 21.88 401 VAL A O 1
ATOM 3511 N N . VAL A 1 216 ? -18.740 7.256 8.698 1.00 23.67 402 VAL A N 1
ATOM 3512 C CA . VAL A 1 216 ? -18.195 6.612 7.510 1.00 24.81 402 VAL A CA 1
ATOM 3513 C C . VAL A 1 216 ? -17.544 7.675 6.646 1.00 26.10 402 VAL A C 1
ATOM 3514 O O . VAL A 1 216 ? -18.215 8.531 6.080 1.00 26.15 402 VAL A O 1
ATOM 3527 N N . GLY A 1 217 ? -16.219 7.632 6.581 1.00 24.79 403 GLY A N 1
ATOM 3528 C CA . GLY A 1 217 ? -15.467 8.521 5.719 1.00 25.15 403 GLY A CA 1
ATOM 3529 C C . GLY A 1 217 ? -15.430 7.927 4.330 1.00 25.23 403 GLY A C 1
ATOM 3530 O O . GLY A 1 217 ? -16.067 6.910 4.050 1.00 27.25 403 GLY A O 1
ATOM 3534 N N . PRO A 1 218 ? -14.698 8.570 3.437 1.00 28.07 404 PRO A N 1
ATOM 3535 C CA . PRO A 1 218 ? -13.962 9.814 3.637 1.00 28.24 404 PRO A CA 1
ATOM 3536 C C . PRO A 1 218 ? -14.880 11.015 3.773 1.00 26.51 404 PRO A C 1
ATOM 3537 O O . PRO A 1 218 ? -16.049 10.956 3.364 1.00 26.11 404 PRO A O 1
ATOM 3548 N N . ILE A 1 219 ? -14.324 12.091 4.325 1.00 26.16 405 ILE A N 1
ATOM 3549 C CA . ILE A 1 219 ? -15.007 13.374 4.419 1.00 27.62 405 ILE A CA 1
ATOM 3550 C C . ILE A 1 219 ? -14.058 14.499 3.971 1.00 27.43 405 ILE A C 1
ATOM 3551 O O . ILE A 1 219 ? -12.846 14.331 3.977 1.00 26.34 405 ILE A O 1
ATOM 3567 N N . PRO A 1 220 ? -14.608 15.663 3.606 1.00 28.65 406 PRO A N 1
ATOM 3568 C CA . PRO A 1 220 ? -13.740 16.743 3.114 1.00 28.88 406 PRO A CA 1
ATOM 3569 C C . PRO A 1 220 ? -12.638 17.139 4.094 1.00 27.58 406 PRO A C 1
ATOM 3570 O O . PRO A 1 220 ? -11.513 17.435 3.709 1.00 28.53 406 PRO A O 1
ATOM 3581 N N . LEU A 1 221 ? -12.967 17.088 5.371 1.00 25.44 407 LEU A N 1
ATOM 3582 C CA . LEU A 1 221 ? -12.045 17.477 6.433 1.00 25.03 407 LEU A CA 1
ATOM 3583 C C . LEU A 1 221 ? -10.739 16.677 6.395 1.00 25.29 407 LEU A C 1
ATOM 3584 O O . LEU A 1 221 ? -9.699 17.157 6.844 1.00 25.46 407 LEU A O 1
ATOM 3600 N N . ASP A 1 222 ? -10.798 15.460 5.864 1.00 25.75 408 ASP A N 1
ATOM 3601 C CA . ASP A 1 222 ? -9.611 14.605 5.735 1.00 24.64 408 ASP A CA 1
ATOM 3602 C C . ASP A 1 222 ? -8.435 15.329 5.094 1.00 26.22 408 ASP A C 1
ATOM 3603 O O . ASP A 1 222 ? -7.287 15.072 5.444 1.00 26.42 408 ASP A O 1
ATOM 3612 N N . ARG A 1 223 ? -8.728 16.207 4.138 1.00 27.58 409 ARG A N 1
ATOM 3613 C CA . ARG A 1 223 ? -7.692 16.946 3.429 1.00 30.49 409 ARG A CA 1
ATOM 3614 C C . ARG A 1 223 ? -6.818 17.772 4.361 1.00 29.37 409 ARG A C 1
ATOM 3615 O O . ARG A 1 223 ? -5.621 17.929 4.118 1.00 32.17 409 ARG A O 1
ATOM 3636 N N . GLU A 1 224 ? -7.409 18.306 5.424 1.00 29.07 410 GLU A N 1
ATOM 3637 C CA . GLU A 1 224 ? -6.668 19.145 6.362 1.00 31.28 410 GLU A CA 1
ATOM 3638 C C . GLU A 1 224 ? -5.735 18.332 7.254 1.00 27.37 410 GLU A C 1
ATOM 3639 O O . GLU A 1 224 ? -4.902 18.913 7.961 1.00 27.44 410 GLU A O 1
ATOM 3651 N N . TRP A 1 225 ? -5.882 17.005 7.198 1.00 25.09 411 TRP A N 1
ATOM 3652 C CA . TRP A 1 225 ? -5.149 16.078 8.054 1.00 23.02 411 TRP A CA 1
ATOM 3653 C C . TRP A 1 225 ? -4.260 15.141 7.250 1.00 22.17 411 TRP A C 1
ATOM 3654 O O . TRP A 1 225 ? -3.622 14.266 7.817 1.00 23.11 411 TRP A O 1
ATOM 3675 N N . GLY A 1 226 ? -4.163 15.355 5.935 1.00 23.61 412 GLY A N 1
ATOM 3676 C CA . GLY A 1 226 ? -3.292 14.528 5.122 1.00 25.14 412 GLY A CA 1
ATOM 3677 C C . GLY A 1 226 ? -3.812 13.116 4.925 1.00 24.92 412 GLY A C 1
ATOM 3678 O O . GLY A 1 226 ? -3.037 12.192 4.657 1.00 27.33 412 GLY A O 1
ATOM 3682 N N . ILE A 1 227 ? -5.124 12.949 5.077 1.00 24.75 413 ILE A N 1
ATOM 3683 C CA . ILE A 1 227 ? -5.780 11.650 4.907 1.00 25.17 413 ILE A CA 1
ATOM 3684 C C . ILE A 1 227 ? -6.474 11.638 3.556 1.00 25.89 413 ILE A C 1
ATOM 3685 O O . ILE A 1 227 ? -7.206 12.571 3.212 1.00 27.11 413 ILE A O 1
ATOM 3701 N N . ASP A 1 228 ? -6.196 10.606 2.765 1.00 26.84 414 ASP A N 1
ATOM 3702 C CA . ASP A 1 228 ? -6.823 10.498 1.449 1.00 29.64 414 ASP A CA 1
ATOM 3703 C C . ASP A 1 228 ? -7.370 9.106 1.143 1.00 29.89 414 ASP A C 1
ATOM 3704 O O . ASP A 1 228 ? -7.621 8.781 -0.008 1.00 33.14 414 ASP A O 1
ATOM 3713 N N . LYS A 1 229 ? -7.553 8.298 2.183 1.00 26.93 415 LYS A N 1
ATOM 3714 C CA . LYS A 1 229 ? -8.124 6.973 2.043 1.00 25.32 415 LYS A CA 1
ATOM 3715 C C . LYS A 1 229 ? -9.477 6.909 2.735 1.00 24.58 415 LYS A C 1
ATOM 3716 O O . LYS A 1 229 ? -9.767 7.718 3.618 1.00 26.24 415 LYS A O 1
ATOM 3735 N N . PRO A 1 230 ? -10.286 5.923 2.369 1.00 25.58 416 PRO A N 1
ATOM 3736 C CA . PRO A 1 230 ? -11.535 5.693 3.088 1.00 26.74 416 PRO A CA 1
ATOM 3737 C C . PRO A 1 230 ? -11.226 5.312 4.522 1.00 25.07 416 PRO A C 1
ATOM 3738 O O . PRO A 1 230 ? -10.169 4.749 4.777 1.00 25.56 416 PRO A O 1
ATOM 3749 N N . TRP A 1 231 ? -12.152 5.591 5.433 1.00 23.65 417 TRP A N 1
ATOM 3750 C CA . TRP A 1 231 ? -11.996 5.232 6.835 1.00 20.90 417 TRP A CA 1
ATOM 3751 C C . TRP A 1 231 ? -13.373 5.185 7.471 1.00 20.66 417 TRP A C 1
ATOM 3752 O O . TRP A 1 231 ? -14.328 5.751 6.933 1.00 21.98 417 TRP A O 1
ATOM 3773 N N . ILE A 1 232 ? -13.444 4.497 8.608 1.00 20.80 418 ILE A N 1
ATOM 3774 C CA . ILE A 1 232 ? -14.624 4.420 9.437 1.00 20.73 418 ILE A CA 1
ATOM 3775 C C . ILE A 1 232 ? -14.149 4.562 10.865 1.00 20.48 418 ILE A C 1
ATOM 3776 O O . ILE A 1 232 ? -13.019 4.203 11.196 1.00 21.34 418 ILE A O 1
ATOM 3792 N N . GLY A 1 233 ? -15.009 5.063 11.739 1.00 20.15 419 GLY A N 1
ATOM 3793 C CA . GLY A 1 233 ? -14.603 5.211 13.125 1.00 20.97 419 GLY A CA 1
ATOM 3794 C C . GLY A 1 233 ? -15.775 5.567 13.998 1.00 20.15 419 GLY A C 1
ATOM 3795 O O . GLY A 1 233 ? -16.822 5.977 13.506 1.00 20.60 419 GLY A O 1
ATOM 3799 N N . ALA A 1 234 ? -15.575 5.440 15.309 1.00 18.41 420 ALA A N 1
ATOM 3800 C CA . ALA A 1 234 ? -16.612 5.744 16.290 1.00 18.51 420 ALA A CA 1
ATOM 3801 C C . ALA A 1 234 ? -15.993 6.174 17.601 1.00 18.24 420 ALA A C 1
ATOM 3802 O O . ALA A 1 234 ? -14.951 5.651 17.992 1.00 18.92 420 ALA A O 1
ATOM 3809 N N . GLY A 1 235 ? -16.658 7.099 18.277 1.00 18.40 421 GLY A N 1
ATOM 3810 C CA . GLY A 1 235 ? -16.263 7.538 19.606 1.00 18.30 421 GLY A CA 1
ATOM 3811 C C . GLY A 1 235 ? -17.344 7.197 20.616 1.00 18.93 421 GLY A C 1
ATOM 3812 O O . GLY A 1 235 ? -18.519 7.462 20.379 1.00 21.56 421 GLY A O 1
ATOM 3816 N N . PHE A 1 236 ? -16.915 6.602 21.729 1.00 17.93 422 PHE A N 1
ATOM 3817 C CA . PHE A 1 236 ? -17.790 6.144 22.801 1.00 18.07 422 PHE A CA 1
ATOM 3818 C C . PHE A 1 236 ? -17.363 6.761 24.122 1.00 16.72 422 PHE A C 1
ATOM 3819 O O . PHE A 1 236 ? -16.167 6.819 24.421 1.00 18.35 422 PHE A O 1
ATOM 3836 N N . GLY A 1 237 ? -18.318 7.140 24.957 1.00 17.64 423 GLY A N 1
ATOM 3837 C CA . GLY A 1 237 ? -17.998 7.562 26.318 1.00 16.93 423 GLY A CA 1
ATOM 3838 C C . GLY A 1 237 ? -18.029 6.403 27.314 1.00 17.24 423 GLY A C 1
ATOM 3839 O O . GLY A 1 237 ? -19.052 5.736 27.454 1.00 17.60 423 GLY A O 1
ATOM 3843 N N . LEU A 1 238 ? -16.907 6.124 27.974 1.00 16.85 424 LEU A N 1
ATOM 3844 C CA . LEU A 1 238 ? -16.851 4.970 28.885 1.00 17.09 424 LEU A CA 1
ATOM 3845 C C . LEU A 1 238 ? -17.771 5.131 30.084 1.00 17.19 424 LEU A C 1
ATOM 3846 O O . LEU A 1 238 ? -18.373 4.164 30.526 1.00 17.01 424 LEU A O 1
ATOM 3862 N N . GLU A 1 239 ? -17.888 6.349 30.607 1.00 17.14 425 GLU A N 1
ATOM 3863 C CA . GLU A 1 239 ? -18.782 6.571 31.744 1.00 17.24 425 GLU A CA 1
ATOM 3864 C C . GLU A 1 239 ? -20.239 6.333 31.354 1.00 16.60 425 GLU A C 1
ATOM 3865 O O . GLU A 1 239 ? -21.015 5.828 32.151 1.00 18.16 425 GLU A O 1
ATOM 3877 N N . ARG A 1 240 ? -20.608 6.657 30.132 1.00 18.06 426 ARG A N 1
ATOM 3878 C CA . ARG A 1 240 ? -21.936 6.354 29.636 1.00 17.76 426 ARG A CA 1
ATOM 3879 C C . ARG A 1 240 ? -22.150 4.863 29.507 1.00 17.72 426 ARG A C 1
ATOM 3880 O O . ARG A 1 240 ? -23.164 4.371 29.872 1.00 19.16 426 ARG A O 1
ATOM 3901 N N . LEU A 1 241 ? -21.159 4.148 29.009 1.00 18.66 427 LEU A N 1
ATOM 3902 C CA . LEU A 1 241 ? -21.256 2.695 28.949 1.00 19.24 427 LEU A CA 1
ATOM 3903 C C . LEU A 1 241 ? -21.416 2.124 30.351 1.00 17.64 427 LEU A C 1
ATOM 3904 O O . LEU A 1 241 ? -22.228 1.234 30.562 1.00 19.43 427 LEU A O 1
ATOM 3920 N N . LEU A 1 242 ? -20.650 2.632 31.310 1.00 19.46 428 LEU A N 1
ATOM 3921 C CA . LEU A 1 242 ? -20.765 2.182 32.685 1.00 20.24 428 LEU A CA 1
ATOM 3922 C C . LEU A 1 242 ? -22.132 2.496 33.279 1.00 22.77 428 LEU A C 1
ATOM 3923 O O . LEU A 1 242 ? -22.688 1.682 34.013 1.00 22.80 428 LEU A O 1
ATOM 3939 N N . LYS A 1 243 ? -22.639 3.673 33.026 1.00 21.93 429 LYS A N 1
ATOM 3940 C CA . LYS A 1 243 ? -23.947 4.126 33.490 1.00 23.80 429 LYS A CA 1
ATOM 3941 C C . LYS A 1 243 ? -24.992 3.116 33.088 1.00 23.92 429 LYS A C 1
ATOM 3942 O O . LYS A 1 243 ? -25.777 2.692 33.890 1.00 24.03 429 LYS A O 1
ATOM 3961 N N . VAL A 1 244 ? -24.987 2.730 31.831 1.00 23.66 430 VAL A N 1
ATOM 3962 C CA . VAL A 1 244 ? -25.970 1.762 31.351 1.00 23.30 430 VAL A CA 1
ATOM 3963 C C . VAL A 1 244 ? -25.760 0.365 31.954 1.00 22.92 430 VAL A C 1
ATOM 3964 O O . VAL A 1 244 ? -26.699 -0.286 32.403 1.00 26.27 430 VAL A O 1
ATOM 3977 N N . LYS A 1 245 ? -24.533 -0.073 32.010 1.00 23.84 431 LYS A N 1
ATOM 3978 C CA . LYS A 1 245 ? -24.197 -1.363 32.536 1.00 25.59 431 LYS A CA 1
ATOM 3979 C C . LYS A 1 245 ? -24.578 -1.555 33.996 1.00 25.38 431 LYS A C 1
ATOM 3980 O O . LYS A 1 245 ? -24.969 -2.612 34.392 1.00 27.62 431 LYS A O 1
ATOM 3999 N N . HIS A 1 246 ? -24.471 -0.508 34.774 1.00 24.75 432 HIS A N 1
ATOM 4000 C CA . HIS A 1 246 ? -24.674 -0.580 36.226 1.00 24.76 432 HIS A CA 1
ATOM 4001 C C . HIS A 1 246 ? -25.958 0.085 36.676 1.00 25.49 432 HIS A C 1
ATOM 4002 O O . HIS A 1 246 ? -26.276 0.074 37.865 1.00 27.02 432 HIS A O 1
ATOM 4016 N N . ASP A 1 247 ? -26.681 0.661 35.723 1.00 23.95 433 ASP A N 1
ATOM 4017 C CA . ASP A 1 247 ? -27.937 1.352 35.985 1.00 24.94 433 ASP A CA 1
ATOM 4018 C C . ASP A 1 247 ? -27.753 2.535 36.942 1.00 26.74 433 ASP A C 1
ATOM 4019 O O . ASP A 1 247 ? -28.577 2.768 37.822 1.00 28.82 433 ASP A O 1
ATOM 4028 N N . PHE A 1 248 ? -26.665 3.279 36.775 1.00 24.67 434 PHE A N 1
ATOM 4029 C CA . PHE A 1 248 ? -26.480 4.505 37.541 1.00 26.63 434 PHE A CA 1
ATOM 4030 C C . PHE A 1 248 ? -27.370 5.587 36.961 1.00 27.59 434 PHE A C 1
ATOM 4031 O O . PHE A 1 248 ? -27.398 5.797 35.747 1.00 30.93 434 PHE A O 1
ATOM 4048 N N . LYS A 1 249 ? -28.068 6.302 37.800 1.00 31.80 435 LYS A N 1
ATOM 4049 C CA . LYS A 1 249 ? -28.913 7.351 37.332 1.00 35.23 435 LYS A CA 1
ATOM 4050 C C . LYS A 1 249 ? -28.100 8.578 36.978 1.00 32.98 435 LYS A C 1
ATOM 4051 O O . LYS A 1 249 ? -28.366 9.244 36.016 1.00 37.24 435 LYS A O 1
ATOM 4070 N N . ASN A 1 250 ? -27.070 8.857 37.736 1.00 27.01 436 ASN A N 1
ATOM 4071 C CA . ASN A 1 250 ? -26.252 10.002 37.490 1.00 24.94 436 ASN A CA 1
ATOM 4072 C C . ASN A 1 250 ? -24.853 9.564 37.070 1.00 22.63 436 ASN A C 1
ATOM 4073 O O . ASN A 1 250 ? -24.261 8.755 37.704 1.00 23.05 436 ASN A O 1
ATOM 4084 N N . ILE A 1 251 ? -24.389 10.108 35.970 1.00 22.20 437 ILE A N 1
ATOM 4085 C CA . ILE A 1 251 ? -23.099 9.718 35.429 1.00 21.66 437 ILE A CA 1
ATOM 4086 C C . ILE A 1 251 ? -21.934 9.999 36.373 1.00 21.22 437 ILE A C 1
ATOM 4087 O O . ILE A 1 251 ? -20.863 9.411 36.234 1.00 19.53 437 ILE A O 1
ATOM 4103 N N . LYS A 1 252 ? -22.117 10.854 37.355 1.00 21.54 438 LYS A N 1
ATOM 4104 C CA . LYS A 1 252 ? -21.076 11.133 38.314 1.00 21.47 438 LYS A CA 1
ATOM 4105 C C . LYS A 1 252 ? -20.663 9.897 39.098 1.00 21.24 438 LYS A C 1
ATOM 4106 O O . LYS A 1 252 ? -19.582 9.812 39.572 1.00 21.23 438 LYS A O 1
ATOM 4125 N N . ARG A 1 253 ? -21.544 8.931 39.175 1.00 20.16 439 ARG A N 1
ATOM 4126 C CA . ARG A 1 253 ? -21.253 7.675 39.825 1.00 20.12 439 ARG A CA 1
ATOM 4127 C C . ARG A 1 253 ? -20.254 6.828 39.076 1.00 18.97 439 ARG A C 1
ATOM 4128 O O . ARG A 1 253 ? -19.691 5.957 39.633 1.00 19.37 439 ARG A O 1
ATOM 4149 N N . ALA A 1 254 ? -20.081 7.131 37.795 1.00 18.97 440 ALA A N 1
ATOM 4150 C CA . ALA A 1 254 ? -19.206 6.376 36.905 1.00 18.48 440 ALA A CA 1
ATOM 4151 C C . ALA A 1 254 ? -17.878 7.074 36.647 1.00 18.82 440 ALA A C 1
ATOM 4152 O O . ALA A 1 254 ? -17.031 6.529 35.937 1.00 20.63 440 ALA A O 1
ATOM 4159 N N . ALA A 1 255 ? -17.719 8.273 37.189 1.00 18.23 441 ALA A N 1
ATOM 4160 C CA . ALA A 1 255 ? -16.605 9.154 36.841 1.00 19.19 441 ALA A CA 1
ATOM 4161 C C . ALA A 1 255 ? -15.383 8.952 37.710 1.00 17.83 441 ALA A C 1
ATOM 4162 O O . ALA A 1 255 ? -15.492 8.510 38.872 1.00 19.07 441 ALA A O 1
ATOM 4169 N N . ARG A 1 256 ? -14.256 9.397 37.209 1.00 18.35 442 ARG A N 1
ATOM 4170 C CA . ARG A 1 256 ? -13.133 9.748 38.054 1.00 18.17 442 ARG A CA 1
ATOM 4171 C C . ARG A 1 256 ? -13.621 10.678 39.127 1.00 18.39 442 ARG A C 1
ATOM 4172 O O . ARG A 1 256 ? -14.207 11.650 38.819 1.00 19.37 442 ARG A O 1
ATOM 4193 N N . SER A 1 257 ? -13.375 10.370 40.386 1.00 18.45 443 SER A N 1
ATOM 4194 C CA . SER A 1 257 ? -14.029 11.139 41.435 1.00 18.65 443 SER A CA 1
ATOM 4195 C C . SER A 1 257 ? -13.409 10.849 42.780 1.00 17.90 443 SER A C 1
ATOM 4196 O O . SER A 1 257 ? -12.835 9.788 42.987 1.00 18.65 443 SER A O 1
ATOM 4204 N N . GLU A 1 258 ? -13.522 11.810 43.679 1.00 18.29 444 GLU A N 1
ATOM 4205 C CA . GLU A 1 258 ? -13.272 11.584 45.088 1.00 19.04 444 GLU A CA 1
ATOM 4206 C C . GLU A 1 258 ? -14.563 11.418 45.897 1.00 20.39 444 GLU A C 1
ATOM 4207 O O . GLU A 1 258 ? -14.485 11.153 47.088 1.00 21.11 444 GLU A O 1
ATOM 4219 N N . SER A 1 259 ? -15.714 11.554 45.251 1.00 20.78 445 SER A N 1
ATOM 4220 C CA . SER A 1 259 ? -17.029 11.476 45.920 1.00 20.52 445 SER A CA 1
ATOM 4221 C C . SER A 1 259 ? -17.740 10.142 45.722 1.00 19.47 445 SER A C 1
ATOM 4222 O O . SER A 1 259 ? -18.645 9.793 46.493 1.00 21.48 445 SER A O 1
ATOM 4230 N N . TYR A 1 260 ? -17.350 9.422 44.669 1.00 18.95 446 TYR A N 1
ATOM 4231 C CA . TYR A 1 260 ? -17.920 8.117 44.358 1.00 18.43 446 TYR A CA 1
ATOM 4232 C C . TYR A 1 260 ? -16.809 7.182 43.940 1.00 19.29 446 TYR A C 1
ATOM 4233 O O . TYR A 1 260 ? -15.876 7.595 43.241 1.00 20.36 446 TYR A O 1
ATOM 4251 N N . TYR A 1 261 ? -16.908 5.941 44.407 1.00 18.96 447 TYR A N 1
ATOM 4252 C CA . TYR A 1 261 ? -15.976 4.876 44.055 1.00 17.93 447 TYR A CA 1
ATOM 4253 C C . TYR A 1 261 ? -16.841 3.704 43.576 1.00 17.17 447 TYR A C 1
ATOM 4254 O O . TYR A 1 261 ? -17.612 3.146 44.355 1.00 19.88 447 TYR A O 1
ATOM 4272 N N . ASN A 1 262 ? -16.753 3.325 42.330 1.00 18.57 448 ASN A N 1
ATOM 4273 C CA . ASN A 1 262 ? -17.540 2.233 41.832 1.00 18.95 448 ASN A CA 1
ATOM 4274 C C . ASN A 1 262 ? -19.022 2.456 42.116 1.00 18.61 448 ASN A C 1
ATOM 4275 O O . ASN A 1 262 ? -19.734 1.557 42.394 1.00 20.74 448 ASN A O 1
ATOM 4286 N N . GLY A 1 263 ? -19.429 3.699 41.982 1.00 19.45 449 GLY A N 1
ATOM 4287 C CA . GLY A 1 263 ? -20.818 4.057 42.159 1.00 21.03 449 GLY A CA 1
ATOM 4288 C C . GLY A 1 263 ? -21.274 4.203 43.601 1.00 21.68 449 GLY A C 1
ATOM 4289 O O . GLY A 1 263 ? -22.446 4.472 43.850 1.00 24.27 449 GLY A O 1
ATOM 4293 N N . ILE A 1 264 ? -20.353 4.038 44.532 1.00 20.31 450 ILE A N 1
ATOM 4294 C CA . ILE A 1 264 ? -20.647 4.083 45.967 1.00 21.43 450 ILE A CA 1
ATOM 4295 C C . ILE A 1 264 ? -20.120 5.372 46.534 1.00 21.27 450 ILE A C 1
ATOM 4296 O O . ILE A 1 264 ? -18.974 5.719 46.300 1.00 21.54 450 ILE A O 1
ATOM 4312 N N . SER A 1 265 ? -20.947 6.078 47.304 1.00 21.83 451 SER A N 1
ATOM 4313 C CA . SER A 1 265 ? -20.483 7.281 47.970 1.00 21.24 451 SER A CA 1
ATOM 4314 C C . SER A 1 265 ? -19.264 7.016 48.845 1.00 20.68 451 SER A C 1
ATOM 4315 O O . SER A 1 265 ? -19.210 6.042 49.602 1.00 21.60 451 SER A O 1
ATOM 4323 N N . THR A 1 266 ? -18.287 7.901 48.744 1.00 23.12 452 THR A N 1
ATOM 4324 C CA . THR A 1 266 ? -17.136 7.824 49.612 1.00 22.94 452 THR A CA 1
ATOM 4325 C C . THR A 1 266 ? -17.302 8.707 50.858 1.00 22.28 452 THR A C 1
ATOM 4326 O O . THR A 1 266 ? -16.387 8.777 51.664 1.00 25.88 452 THR A O 1
ATOM 4337 N N . ASN A 1 267 ? -18.428 9.381 50.998 1.00 21.15 453 ASN A N 1
ATOM 4338 C CA . ASN A 1 267 ? -18.645 10.277 52.091 1.00 22.80 453 ASN A CA 1
ATOM 4339 C C . ASN A 1 267 ? -19.522 9.637 53.144 1.00 23.08 453 ASN A C 1
ATOM 4340 O O . ASN A 1 267 ? -20.669 9.903 53.229 1.00 23.23 453 ASN A O 1
ATOM 4351 N N . LEU A 1 268 ? -18.939 8.758 53.921 1.00 22.12 454 LEU A N 1
ATOM 4352 C CA . LEU A 1 268 ? -19.672 7.811 54.751 1.00 22.42 454 LEU A CA 1
ATOM 4353 C C . LEU A 1 268 ? -19.663 8.182 56.232 1.00 26.52 454 LEU A C 1
ATOM 4354 O O . LEU A 1 268 ? -19.844 7.323 57.103 1.00 28.16 454 LEU A O 1
ATOM 4370 N N . HIS A 1 269 ? -19.469 9.465 56.496 1.00 29.92 455 HIS A N 1
ATOM 4371 C CA . HIS A 1 269 ? -19.663 10.022 57.839 1.00 32.18 455 HIS A CA 1
ATOM 4372 C C . HIS A 1 269 ? -21.154 10.258 58.062 1.00 31.87 455 HIS A C 1
ATOM 4373 O O . HIS A 1 269 ? -21.936 10.271 57.111 1.00 31.37 455 HIS A O 1
ATOM 4387 N N . HIS A 1 270 ? -21.538 10.462 59.318 1.00 33.72 456 HIS A N 1
ATOM 4388 C CA . HIS A 1 270 ? -22.931 10.751 59.647 1.00 36.57 456 HIS A CA 1
ATOM 4389 C C . HIS A 1 270 ? -23.190 12.220 59.390 1.00 38.06 456 HIS A C 1
ATOM 4390 O O . HIS A 1 270 ? -22.641 13.065 60.101 1.00 39.02 456 HIS A O 1
#

Solvent-accessible surface area: 14689 Å² total; per-residue (Å²): 154,73,83,152,83,53,53,60,42,19,100,48,0,33,11,48,133,12,130,118,99,164,151,57,86,106,80,40,191,86,36,14,46,76,14,3,51,78,2,86,138,15,47,111,93,23,168,79,102,82,141,57,58,58,18,16,57,4,51,128,56,0,22,138,7,0,56,90,110,51,12,84,81,5,124,15,89,64,89,2,39,32,78,49,4,93,62,7,53,12,66,125,137,43,130,84,22,138,37,18,55,155,53,103,165,100,76,0,44,2,9,20,0,18,0,7,4,14,16,74,5,69,110,30,54,188,82,67,107,93,50,5,51,0,2,2,3,4,23,0,33,69,93,44,103,136,25,104,42,80,18,81,64,27,7,20,0,22,0,6,10,7,13,61,36,15,65,124,131,48,0,48,54,22,0,50,78,0,0,100,104,18,65,7,115,51,113,48,72,54,77,66,55,202,24,42,35,120,8,11,12,0,33,63,48,147,21,66,4,2,41,0,10,56,8,89,24,96,33,10,192,99,7,49,14,132,82,61,27,0,4,4,18,0,12,0,2,39,1,4,15,31,106,53,83,10,118,54,5,70,26,6,16,139,56,166,51,35,70,13,0,6,3,54,65,32,122,151

InterPro domains:
  IPR002319 Phenylalanyl-tRNA synthetase [PF01409] (238-439)
  IPR006195 Aminoacyl-tRNA synthetase, class II [PS50862] (245-454)
  IPR012739 Pyrrolysyl-tRNA ligase [MF_01573] (1-454)
  IPR023877 Pyrrolysyl-tRNA ligase, C-terminal [TIGR02367] (216-454)
  IPR023878 Pyrrolysyl-tRNA ligase, N-terminal [TIGR03912] (2-89)
  IPR045864 Class II Aminoacyl-tRNA synthetase/Biotinyl protein ligase (BPL) and lipoyl protein ligase (LPL) [G3DSA:3.30.930.10] (241-453)
  IPR045864 Class II Aminoacyl-tRNA synthetase/Biotinyl protein ligase (BPL) and lipoyl protein ligase (LPL) [SSF55681] (240-429)

CATH classification: 1.10.287.540 (+1 more: 3.30.930.10)

Nearest PDB structures (foldseek):
  5k1x-assembly1_A-2  TM=9.971E-01  e=7.895E-52  Methanosarcina mazei
  4cs3-assembly1_A  TM=9.938E-01  e=2.192E-49  Methanosarcina mazei
  5k1p-assembly1_A-2  TM=9.935E-01  e=6.912E-49  Methanosarcina mazei
  4q6g-assembly1_A  TM=9.899E-01  e=4.340E-48  Methanosarcina mazei Go1
  4ch3-assembly1_A  TM=9.676E-01  e=2.430E-47  Methanosarcina mazei Go1

B-factor: mean 32.22, std 13.37, range [14.92, 92.53]

Foldseek 3Di:
DDDPVLVVLLVLLDFPPDDDDDDDPDDSVVSLVVSLVVLVVVVVVCVVPVVDFPLVVLVVVLVCVQVVVPAAEDDDDQKAFVVLVVLLVNDPPDPQVQFWADDPDTITGAQDCVSVVLLVCLVCVVPDDPKHKYKYKAWHATRDDDDQQDDRIFIKIKIKIWAPPQDPVSLVVVVVVSVVVLVADWDWDWDADDSAGIWTFTDDVPHTFKTKHWDDDPSSVSSNDDTTMIMMMGTSLNSLCRSRVPRGSVQSDDDPQHTVSHGPPSDD

Organism: Methanosarcina mazei (strain ATCC BAA-159 / DSM 3647 / Goe1 / Go1 / JCM 11833 / OCM 88) (NCBI:txid192952)

Sequence (268 aa):
ALTKSQTDRLEVLLNPKDEISLNSGKPFRELESELLSRRKKDLQQIYAEERENYLGKLEREITRFFVDRGFLEIKSPILIPLEYIERMGIDNDTELSKQIFRVDKNFCLRPMLAPNLANYLRKLDRALPDPIKIFEIGPCYRKESDGKEHLEEFTMMLNNFCCQMGSGCTRENLESIITDFLNNHLGIDFKIVGDSCMVFGDTLDVMHGDLELSSAVVGPIPLDREWGIDKPWIGAGFGLERLLKVKHDFKNIKRAARSESYYNGISTNLHH

Secondary structure (DSSP, 8-state):
---HHHHHHHHHH--TTS---S---S-HHHHHHHHHHHHHHHHHHHHHTT---HHHHHHHHHHHHHHHTTPEEE---SEEEHHHHHHTT--TTSGGGGG--EETTTEEE-S-SHHHHHHHHHHHTTTPPSSEEEEEEEEEE----S-SS--SEEEEEEEEEESTT-SHHHHHHHHHHHHHHHT---EEEEEEETTTEEEEEEEETTEEEEEEEES--GGGGGGT--S-EEEEEEEHHHHHHHHHT-SSGGGGSS-SSEETTEES----